Protein AF-A0A7C1AXF8-F1 (afdb_monomer)

Secondary structure (DSSP, 8-state):
-EEEEEEETTEEEEEEEEP-SSTTEEEEEETTS-EEEEESTT-EEEEEEE-----------------TTSEEEEEEEEESTTSEEEETTTTEEEE--SHHHHHHH-THHHHHEEEEEEEEEEE-GGG--HHHHHHHHHHHHHHHTTT-EEEEE--TTTHHHHHHHHHHHS-S-SS-EEEE--SS-TTSTT-SHHHHHHHHHHHHTSS--SB-

pLDDT: mean 88.6, std 12.68, range [42.91, 98.56]

Solvent-accessible surface area (backbone atoms only — not comparable to full-atom values): 11787 Å² total; per-residue (Å²): 85,47,24,33,34,39,37,47,85,97,43,78,47,56,28,37,56,44,93,54,96,48,86,63,37,45,27,35,34,32,87,90,69,51,77,48,78,40,60,56,75,84,47,50,81,42,82,77,47,77,39,80,76,84,72,71,78,74,80,69,82,68,80,81,79,77,52,91,92,41,48,42,31,34,38,35,30,48,23,32,45,38,39,32,43,63,42,81,88,79,67,46,78,41,81,34,66,50,67,54,45,40,42,74,70,41,50,70,45,67,77,66,26,33,79,44,59,43,79,79,47,81,42,60,33,86,75,64,49,70,71,55,50,51,51,49,51,52,50,51,51,56,42,41,76,71,66,21,10,28,30,36,37,27,19,66,87,38,40,67,58,51,49,51,52,44,51,74,68,59,70,87,51,86,43,12,34,29,64,42,39,26,94,36,54,35,66,42,95,85,30,46,11,56,62,40,52,43,53,38,54,59,54,22,66,45,88,59,43,45,68,82

Radius of gyration: 21.71 Å; Cα contacts (8 Å, |Δi|>4): 417; chains: 1; bounding box: 51×36×58 Å

Foldseek 3Di:
DFWKWKDAPPDIFTADFADDPDPQWTWGQGPVRDIDIDGPPRMDMGGPGDDDQPPPPPPDPDPLDADPPAAAAEEEEPAALLAWAAPSRRRDIGGQFDPRSCCVLAVVLSVHHRYHYDYQDHDALVPDDPVVLVSVLVVCVVVVVVVHQYEYEHHDPCQVVSLVSSQVVVPPFQFEHEYFHWPDRSHDPPICSNVRVNVRSNRRRDRPRGRD

Nearest PDB structures (foldseek):
  2d6f-assembly1_A  TM=9.201E-01  e=1.122E-23  Methanothermobacter thermautotrophicus
  2d6f-assembly1_B  TM=9.218E-01  e=4.906E-22  Methanothermobacter thermautotrophicus
  5b74-assembly1_A  TM=8.818E-01  e=2.716E-09  Pyrococcus furiosus DSM 3638
  4ra6-assembly2_P  TM=8.801E-01  e=6.159E-09  Pyrococcus furiosus DSM 3638
  5ot0-assembly2_D  TM=8.681E-01  e=2.461E-08  Thermococcus kodakarensis KOD1

Mean predicted aligned error: 7.21 Å

Structure (mmCIF, N/CA/C/O backbone):
data_AF-A0A7C1AXF8-F1
#
_entry.id   AF-A0A7C1AXF8-F1
#
loop_
_atom_site.group_PDB
_atom_site.id
_atom_site.type_symbol
_atom_site.label_atom_id
_atom_site.label_alt_id
_atom_site.label_comp_id
_atom_site.label_asym_id
_atom_site.label_entity_id
_atom_site.label_seq_id
_atom_site.pdbx_PDB_ins_code
_atom_site.Cartn_x
_atom_site.Cartn_y
_atom_site.Cartn_z
_atom_site.occupancy
_atom_site.B_iso_or_equiv
_atom_site.auth_seq_id
_atom_site.auth_comp_id
_atom_site.auth_asym_id
_atom_site.auth_atom_id
_atom_site.pdbx_PDB_model_num
ATOM 1 N N . MET A 1 1 ? -8.944 -8.649 23.133 1.00 78.62 1 MET A N 1
ATOM 2 C CA . MET A 1 1 ? -9.667 -7.408 23.519 1.00 78.62 1 MET A CA 1
ATOM 3 C C . MET A 1 1 ? -10.565 -7.725 24.700 1.00 78.62 1 MET A C 1
ATOM 5 O O . MET A 1 1 ? -10.881 -8.892 24.882 1.00 78.62 1 MET A O 1
ATOM 9 N N . LYS A 1 2 ? -10.960 -6.747 25.520 1.00 89.81 2 LYS A N 1
ATOM 10 C CA . LYS A 1 2 ? -11.865 -7.012 26.648 1.00 89.81 2 LYS A CA 1
ATOM 11 C C . LYS A 1 2 ? -13.311 -6.939 26.185 1.00 89.81 2 LYS A C 1
ATOM 13 O O . LYS A 1 2 ? -13.675 -6.031 25.439 1.00 89.81 2 LYS A O 1
ATOM 18 N N . ARG A 1 3 ? -14.129 -7.886 26.636 1.00 93.31 3 ARG A N 1
ATOM 19 C CA . ARG A 1 3 ? -15.581 -7.767 26.556 1.00 93.31 3 ARG A CA 1
ATOM 20 C C . ARG A 1 3 ? -16.053 -7.121 27.850 1.00 93.31 3 ARG A C 1
ATOM 22 O O . ARG A 1 3 ? -15.733 -7.603 28.938 1.00 93.31 3 ARG A O 1
ATOM 29 N N . ILE A 1 4 ? -16.767 -6.012 27.733 1.00 95.31 4 ILE A N 1
ATOM 30 C CA . ILE A 1 4 ? -17.173 -5.192 28.872 1.00 95.31 4 ILE A CA 1
ATOM 31 C C . ILE A 1 4 ? -18.680 -4.953 28.854 1.00 95.31 4 ILE A C 1
ATOM 33 O O . ILE A 1 4 ? -19.325 -4.972 27.802 1.00 95.31 4 ILE A O 1
ATOM 37 N N . ARG A 1 5 ? -19.224 -4.712 30.042 1.00 96.62 5 ARG A N 1
ATOM 38 C CA . ARG A 1 5 ? -20.574 -4.224 30.281 1.00 96.62 5 ARG A CA 1
ATOM 39 C C . ARG A 1 5 ? -20.486 -2.801 30.819 1.00 96.62 5 ARG A C 1
ATOM 41 O O . ARG A 1 5 ? -19.754 -2.549 31.770 1.00 96.62 5 ARG A O 1
ATOM 48 N N . ILE A 1 6 ? -21.249 -1.892 30.226 1.00 96.75 6 ILE A N 1
ATOM 49 C CA . ILE A 1 6 ? -21.388 -0.503 30.660 1.00 96.75 6 ILE A CA 1
ATOM 50 C C . ILE A 1 6 ? -22.808 -0.294 31.183 1.00 96.75 6 ILE A C 1
ATOM 52 O O . ILE A 1 6 ? -23.773 -0.584 30.474 1.00 96.75 6 ILE A O 1
ATOM 56 N N . ARG A 1 7 ? -22.946 0.236 32.402 1.00 95.88 7 ARG A N 1
ATOM 57 C CA . ARG A 1 7 ? -24.229 0.711 32.942 1.00 95.88 7 ARG A CA 1
ATOM 58 C C . ARG A 1 7 ? -24.264 2.234 32.951 1.00 95.88 7 ARG A C 1
ATOM 60 O O . ARG A 1 7 ? -23.318 2.872 33.405 1.00 95.88 7 ARG A O 1
ATOM 67 N N . LYS A 1 8 ? -25.360 2.812 32.457 1.00 93.44 8 LYS A N 1
ATOM 68 C CA . LYS A 1 8 ? -25.615 4.259 32.468 1.00 93.44 8 LYS A CA 1
ATOM 69 C C . LYS A 1 8 ? -27.086 4.513 32.789 1.00 93.44 8 LYS A C 1
ATOM 71 O O . LYS A 1 8 ? -27.945 4.311 31.930 1.00 93.44 8 LYS A O 1
ATOM 76 N N . GLY A 1 9 ? -27.369 4.958 34.013 1.00 90.94 9 GLY A N 1
ATOM 77 C CA . GLY A 1 9 ? -28.742 4.998 34.528 1.00 90.94 9 GLY A CA 1
ATOM 78 C C . GLY A 1 9 ? -29.363 3.598 34.498 1.00 90.94 9 GLY A C 1
ATOM 79 O O . GLY A 1 9 ? -28.727 2.638 34.927 1.00 90.94 9 GLY A O 1
ATOM 80 N N . ASP A 1 10 ? -30.553 3.471 33.910 1.00 92.25 10 ASP A N 1
ATOM 81 C CA . ASP A 1 10 ? -31.272 2.191 33.789 1.00 92.25 10 ASP A CA 1
ATOM 82 C C . ASP A 1 10 ? -30.866 1.362 32.557 1.00 92.25 10 ASP A C 1
ATOM 84 O O . ASP A 1 10 ? -31.414 0.287 32.305 1.00 92.25 10 ASP A O 1
ATOM 88 N N . HIS A 1 11 ? -29.908 1.847 31.763 1.00 94.44 11 HIS A N 1
ATOM 89 C CA . HIS A 1 11 ? -29.476 1.177 30.542 1.00 94.44 11 HIS A CA 1
ATOM 90 C C . HIS A 1 11 ? -28.203 0.361 30.756 1.00 94.44 11 HIS A C 1
ATOM 92 O O . HIS A 1 11 ? -27.248 0.816 31.390 1.00 94.44 11 HIS A O 1
ATOM 98 N N . ILE A 1 12 ? -28.181 -0.829 30.155 1.00 95.44 12 ILE A N 1
ATOM 99 C CA . ILE A 1 12 ? -27.036 -1.739 30.139 1.00 95.44 12 ILE A CA 1
ATOM 100 C C . ILE A 1 12 ? -26.618 -1.959 28.688 1.00 95.44 12 ILE A C 1
ATOM 102 O O . ILE A 1 12 ? -27.451 -2.271 27.838 1.00 95.44 12 ILE A O 1
ATOM 106 N N . TYR A 1 13 ? -25.324 -1.820 28.427 1.00 96.44 13 TYR A N 1
ATOM 107 C CA . TYR A 1 13 ? -24.710 -2.044 27.126 1.00 96.44 13 TYR A CA 1
ATOM 108 C C . TYR A 1 13 ? -23.598 -3.071 27.272 1.00 96.44 13 TYR A C 1
ATOM 110 O O . TYR A 1 13 ? -22.798 -2.986 28.198 1.00 96.44 13 TYR A O 1
ATOM 118 N N . GLU A 1 14 ? -23.527 -4.028 26.357 1.00 95.81 14 GLU A N 1
ATOM 119 C CA . GLU A 1 14 ? -22.479 -5.046 26.338 1.00 95.81 14 GLU A CA 1
ATOM 120 C C . GLU A 1 14 ? -21.806 -5.065 24.976 1.00 95.81 14 GLU A C 1
ATOM 122 O O . GLU A 1 14 ? -22.446 -4.858 23.942 1.00 95.81 14 GLU A O 1
ATOM 127 N N . GLY A 1 15 ? -20.499 -5.294 24.978 1.00 93.75 15 GLY A N 1
ATOM 128 C CA . GLY A 1 15 ? -19.734 -5.294 23.747 1.00 93.75 15 GLY A CA 1
ATOM 129 C C . GLY A 1 15 ? -18.240 -5.410 23.972 1.00 93.75 15 GLY A C 1
ATOM 130 O O . GLY A 1 15 ? -17.763 -5.699 25.071 1.00 93.75 15 GLY A O 1
ATOM 131 N N . ILE A 1 16 ? -17.495 -5.193 22.899 1.00 93.19 16 ILE A N 1
ATOM 132 C CA . ILE A 1 16 ? -16.036 -5.222 22.900 1.00 93.19 16 ILE A CA 1
ATOM 133 C C . ILE A 1 16 ? -15.534 -3.801 23.146 1.00 93.19 16 ILE A C 1
ATOM 135 O O . ILE A 1 16 ? -15.961 -2.866 22.466 1.00 93.19 16 ILE A O 1
ATOM 139 N N . GLU A 1 17 ? -14.640 -3.635 24.119 1.00 92.31 17 GLU A N 1
ATOM 140 C CA . GLU A 1 17 ? -13.947 -2.366 24.336 1.00 92.31 17 GLU A CA 1
ATOM 141 C C . GLU A 1 17 ? -13.048 -2.070 23.132 1.00 92.31 17 GLU A C 1
ATOM 143 O O . GLU A 1 17 ? -12.156 -2.855 22.792 1.00 92.31 17 GLU A O 1
ATOM 148 N N . MET A 1 18 ? -13.303 -0.935 22.488 1.00 90.50 18 MET A N 1
ATOM 149 C CA . MET A 1 18 ? -12.572 -0.461 21.322 1.00 90.50 18 MET A CA 1
ATOM 150 C C . MET A 1 18 ? -11.565 0.621 21.724 1.00 90.50 18 MET A C 1
ATOM 152 O O . MET A 1 18 ? -11.808 1.353 22.688 1.00 90.50 18 MET A O 1
ATOM 156 N N . PRO A 1 19 ? -10.458 0.785 20.975 1.00 86.56 19 PRO A N 1
ATOM 157 C CA . PRO A 1 19 ? -9.563 1.920 21.159 1.00 86.56 19 PRO A CA 1
ATOM 158 C C . PRO A 1 19 ? -10.327 3.248 21.064 1.00 86.56 19 PRO A C 1
ATOM 160 O O . PRO A 1 19 ? -11.089 3.462 20.121 1.00 86.56 19 PRO A O 1
ATOM 163 N N . SER A 1 20 ? -10.109 4.135 22.035 1.00 85.69 20 SER A N 1
ATOM 164 C CA . SER A 1 20 ? -10.637 5.502 22.035 1.00 85.69 20 SER A CA 1
ATOM 165 C C . SER A 1 20 ? -9.505 6.483 21.752 1.00 85.69 20 SER A C 1
ATOM 167 O O . SER A 1 20 ? -8.395 6.304 22.250 1.00 85.69 20 SER A O 1
ATOM 169 N N . VAL A 1 21 ? -9.788 7.515 20.958 1.00 82.12 21 VAL A N 1
ATOM 170 C CA . VAL A 1 21 ? -8.847 8.619 20.695 1.00 82.12 21 VAL A CA 1
ATOM 171 C C . VAL A 1 21 ? -8.864 9.635 21.846 1.00 82.12 21 VAL A C 1
ATOM 173 O O . VAL A 1 21 ? -7.867 10.304 22.092 1.00 82.12 21 VAL A O 1
ATOM 176 N N . GLU A 1 22 ? -9.981 9.722 22.573 1.00 87.31 22 GLU A N 1
ATOM 177 C CA . GLU A 1 22 ? -10.168 10.616 23.718 1.00 87.31 22 GLU A CA 1
ATOM 178 C C . GLU A 1 22 ? -10.195 9.802 25.018 1.00 87.31 22 GLU A C 1
ATOM 180 O O . GLU A 1 22 ? -11.001 8.876 25.152 1.00 87.31 22 GLU A O 1
ATOM 185 N N . GLU A 1 23 ? -9.334 10.145 25.982 1.00 87.19 23 GLU A N 1
ATOM 186 C CA . GLU A 1 23 ? -9.200 9.411 27.253 1.00 87.19 23 GLU A CA 1
ATOM 187 C C . GLU A 1 23 ? -10.479 9.453 28.101 1.00 87.19 23 GLU A C 1
ATOM 189 O O . GLU A 1 23 ? -10.845 8.451 28.722 1.00 87.19 23 GLU A O 1
ATOM 194 N N . ASP A 1 24 ? -11.201 10.577 28.054 1.00 93.38 24 ASP A N 1
ATOM 195 C CA . ASP A 1 24 ? -12.464 10.794 28.770 1.00 93.38 24 ASP A CA 1
ATOM 196 C C . ASP A 1 24 ? -13.611 9.929 28.245 1.00 93.38 24 ASP A C 1
ATOM 198 O O . ASP A 1 24 ? -14.671 9.851 28.873 1.00 93.38 24 ASP A O 1
ATOM 202 N N . TYR A 1 25 ? -13.416 9.271 27.102 1.00 94.06 25 TYR A N 1
ATOM 203 C CA . TYR A 1 25 ? -14.412 8.421 26.481 1.00 94.06 25 TYR A CA 1
ATOM 204 C C . TYR A 1 25 ? -13.968 6.964 26.445 1.00 94.06 25 TYR A C 1
ATOM 206 O O . TYR A 1 25 ? -12.792 6.611 26.349 1.00 94.06 25 TYR A O 1
ATOM 214 N N . ILE A 1 26 ? -14.966 6.095 26.500 1.00 93.88 26 ILE A N 1
ATOM 215 C CA . ILE A 1 26 ? -14.840 4.683 26.185 1.00 93.88 26 ILE A CA 1
ATOM 216 C C . ILE A 1 26 ? -15.720 4.379 24.978 1.00 93.88 26 ILE A C 1
ATOM 218 O O . ILE A 1 26 ? -16.871 4.817 24.905 1.00 93.88 26 ILE A O 1
ATOM 222 N N . VAL A 1 27 ? -15.166 3.646 24.016 1.00 94.56 27 VAL A N 1
ATOM 223 C CA . VAL A 1 27 ? -15.887 3.216 22.819 1.00 94.56 27 VAL A CA 1
ATOM 224 C C . VAL A 1 27 ? -16.210 1.736 22.965 1.00 94.56 27 VAL A C 1
ATOM 226 O O . VAL A 1 27 ? -15.335 0.921 23.247 1.00 94.56 27 VAL A O 1
ATOM 229 N N . LEU A 1 28 ? -17.478 1.392 22.779 1.00 94.25 28 LEU A N 1
ATOM 230 C CA . LEU A 1 28 ? -17.987 0.032 22.859 1.00 94.25 28 LEU A CA 1
ATOM 231 C C . LEU A 1 28 ? -18.501 -0.394 21.486 1.00 94.25 28 LEU A C 1
ATOM 233 O O . LEU A 1 28 ? -19.348 0.289 20.907 1.00 94.25 28 LEU A O 1
ATOM 237 N N . LYS A 1 29 ? -18.028 -1.532 20.979 1.00 92.69 29 LYS A N 1
ATOM 238 C CA . LYS A 1 29 ? -18.616 -2.189 19.810 1.00 92.69 29 LYS A CA 1
ATOM 239 C C . LYS A 1 29 ? -19.647 -3.208 20.263 1.00 92.69 29 LYS A C 1
ATOM 241 O O . LYS A 1 29 ? -19.295 -4.221 20.865 1.00 92.69 29 LYS A O 1
ATOM 246 N N . LEU A 1 30 ? -20.911 -2.913 19.991 1.00 93.12 30 LEU A N 1
ATOM 247 C CA . LEU A 1 30 ? -22.051 -3.757 20.330 1.00 93.12 30 LEU A CA 1
ATOM 248 C C . LEU A 1 30 ? -22.073 -5.018 19.452 1.00 93.12 30 LEU A C 1
ATOM 250 O O . LEU A 1 30 ? -21.520 -5.035 18.351 1.00 93.12 30 LEU A O 1
ATOM 254 N N . ASP A 1 31 ? -22.787 -6.056 19.890 1.00 89.31 31 ASP A N 1
ATOM 255 C CA . ASP A 1 31 ? -22.904 -7.319 19.137 1.00 89.31 31 ASP A CA 1
ATOM 256 C C . ASP A 1 31 ? -23.600 -7.164 17.775 1.00 89.31 31 ASP A C 1
ATOM 258 O O . ASP A 1 31 ? -23.396 -7.970 16.871 1.00 89.31 31 ASP A O 1
ATOM 262 N N . ASN A 1 32 ? -24.391 -6.102 17.599 1.00 89.50 32 ASN A N 1
ATOM 263 C CA . ASN A 1 32 ? -24.990 -5.747 16.311 1.00 89.50 32 ASN A CA 1
ATOM 264 C C . ASN A 1 32 ? -24.001 -5.056 15.344 1.00 89.50 32 ASN A C 1
ATOM 266 O O . ASN A 1 32 ? -24.393 -4.669 14.246 1.00 89.50 32 ASN A O 1
ATOM 270 N N . GLY A 1 33 ? -22.741 -4.874 15.751 1.00 86.50 33 GLY A N 1
ATOM 271 C CA . GLY A 1 33 ? -21.662 -4.297 14.951 1.00 86.50 33 GLY A CA 1
ATOM 272 C C . GLY A 1 33 ? -21.516 -2.775 15.039 1.00 86.50 33 GLY A C 1
ATOM 273 O O . GLY A 1 33 ? -20.522 -2.253 14.532 1.00 86.50 33 GLY A O 1
ATOM 274 N N . TYR A 1 34 ? -22.447 -2.062 15.683 1.00 90.88 34 TYR A N 1
ATOM 275 C CA . TYR A 1 34 ? -22.367 -0.608 15.847 1.00 90.88 34 TYR A CA 1
ATOM 276 C C . TYR A 1 34 ? -21.404 -0.211 16.969 1.00 90.88 34 TYR A C 1
ATOM 278 O O . TYR A 1 34 ? -21.351 -0.848 18.022 1.00 90.88 34 TYR A O 1
ATOM 286 N N . ASN A 1 35 ? -20.690 0.896 16.760 1.00 92.81 35 ASN A N 1
ATOM 287 C CA . ASN A 1 35 ? -19.869 1.530 17.787 1.00 92.81 35 ASN A CA 1
ATOM 288 C C . ASN A 1 35 ? -20.681 2.610 18.514 1.00 92.81 35 ASN A C 1
ATOM 290 O O . ASN A 1 35 ? -21.351 3.419 17.871 1.00 92.81 35 ASN A O 1
ATOM 294 N N . ILE A 1 36 ? -20.580 2.656 19.841 1.00 94.62 36 ILE A N 1
ATOM 295 C CA . ILE A 1 36 ? -21.156 3.704 20.689 1.00 94.62 36 ILE A CA 1
ATOM 296 C C . ILE A 1 36 ? -20.077 4.262 21.623 1.00 94.62 36 ILE A C 1
ATOM 298 O O . ILE A 1 36 ? -19.255 3.515 22.149 1.00 94.62 36 ILE A O 1
ATOM 302 N N . GLY A 1 37 ? -20.061 5.581 21.806 1.00 94.62 37 GLY A N 1
ATOM 303 C CA . GLY A 1 37 ? -19.145 6.265 22.718 1.00 94.62 37 GLY A CA 1
ATOM 304 C C . GLY A 1 37 ? -19.850 6.690 24.001 1.00 94.62 37 GLY A C 1
ATOM 305 O O . GLY A 1 37 ? -20.950 7.244 23.956 1.00 94.62 37 GLY A O 1
ATOM 306 N N . PHE A 1 38 ? -19.202 6.484 25.143 1.00 94.31 38 PHE A N 1
ATOM 307 C CA . PHE A 1 38 ? -19.656 6.979 26.439 1.00 94.31 38 PHE A CA 1
ATOM 308 C C . PHE A 1 38 ? -18.565 7.826 27.079 1.00 94.31 38 PHE A C 1
ATOM 310 O O . PHE A 1 38 ? -17.403 7.433 27.051 1.00 94.31 38 PHE A O 1
ATOM 317 N N . ARG A 1 39 ? -18.932 8.946 27.711 1.00 94.00 39 ARG A N 1
ATOM 318 C CA . ARG A 1 39 ? -18.038 9.570 28.696 1.00 94.00 39 ARG A CA 1
ATOM 319 C C . ARG A 1 39 ? -17.838 8.598 29.853 1.00 94.00 39 ARG A C 1
ATOM 321 O O . ARG A 1 39 ? -18.810 7.990 30.294 1.00 94.00 39 ARG A O 1
ATOM 328 N N . ARG A 1 40 ? -16.601 8.470 30.330 1.00 92.44 40 ARG A N 1
ATOM 329 C CA . ARG A 1 40 ? -16.237 7.646 31.492 1.00 92.44 40 ARG A CA 1
ATOM 330 C C . ARG A 1 40 ? -16.875 8.155 32.780 1.00 92.44 40 ARG A C 1
ATOM 332 O O . ARG A 1 40 ? -17.150 7.371 33.680 1.00 92.44 40 ARG A O 1
ATOM 339 N N . GLU A 1 41 ? -17.125 9.457 32.864 1.00 93.44 41 GLU A N 1
ATOM 340 C CA . GLU A 1 41 ? -17.848 10.047 33.983 1.00 93.44 41 GLU A CA 1
ATOM 341 C C . GLU A 1 41 ? -19.325 9.615 33.974 1.00 93.44 41 GLU A C 1
ATOM 343 O O . GLU A 1 41 ? -20.029 9.759 32.971 1.00 93.44 41 GLU A O 1
ATOM 348 N N . GLY A 1 42 ? -19.803 9.108 35.114 1.00 91.06 42 GLY A N 1
ATOM 349 C CA . GLY A 1 42 ? -21.210 8.744 35.305 1.00 91.06 42 GLY A CA 1
ATOM 350 C C . GLY A 1 42 ? -21.630 7.417 34.666 1.00 91.06 42 GLY A C 1
ATOM 351 O O . GLY A 1 42 ? -22.822 7.224 34.413 1.00 91.06 42 GLY A O 1
ATOM 352 N N . ILE A 1 43 ? -20.677 6.520 34.392 1.00 95.25 43 ILE A N 1
ATOM 353 C CA . ILE A 1 43 ? -20.944 5.143 33.959 1.00 95.25 43 ILE A CA 1
ATOM 354 C C . ILE A 1 43 ? -20.204 4.135 34.841 1.00 95.25 43 ILE A C 1
ATOM 356 O O . ILE A 1 43 ? -19.092 4.401 35.292 1.00 95.25 43 ILE A O 1
ATOM 360 N N . ASP A 1 44 ? -20.792 2.953 35.013 1.00 94.50 44 ASP A N 1
ATOM 361 C CA . ASP A 1 44 ? -20.114 1.812 35.633 1.00 94.50 44 ASP A CA 1
ATOM 362 C C . ASP A 1 44 ? -19.614 0.863 34.546 1.00 94.50 44 ASP A C 1
ATOM 364 O O . ASP A 1 44 ? -20.363 0.516 33.629 1.00 94.50 44 ASP A O 1
ATOM 368 N N . ILE A 1 45 ? -18.357 0.429 34.653 1.00 94.81 45 ILE A N 1
ATOM 369 C CA . ILE A 1 45 ? -17.710 -0.461 33.683 1.00 94.81 45 ILE A CA 1
ATOM 370 C C . ILE A 1 45 ? -17.331 -1.765 34.385 1.00 94.81 45 ILE A C 1
ATOM 372 O O . ILE A 1 45 ? -16.572 -1.767 35.352 1.00 94.81 45 ILE A O 1
ATOM 376 N N . GLU A 1 46 ? -17.823 -2.883 33.864 1.00 95.31 46 GLU A N 1
ATOM 377 C CA . GLU A 1 46 ? -17.548 -4.232 34.358 1.00 95.31 46 GLU A CA 1
ATOM 378 C C . GLU A 1 46 ? -16.901 -5.061 33.240 1.00 95.31 46 GLU A C 1
ATOM 380 O O . GLU A 1 46 ? -17.428 -5.140 32.130 1.00 95.31 46 GLU A O 1
ATOM 385 N N . ALA A 1 47 ? -15.761 -5.699 33.511 1.00 93.44 47 ALA A N 1
ATOM 386 C CA . ALA A 1 47 ? -15.192 -6.678 32.587 1.00 93.44 47 ALA A CA 1
ATOM 387 C C . ALA A 1 47 ? -15.971 -7.995 32.703 1.00 93.44 47 ALA A C 1
ATOM 389 O O . ALA A 1 47 ? -16.019 -8.589 33.776 1.00 93.44 47 ALA A O 1
ATOM 390 N N . ILE A 1 48 ? -16.564 -8.452 31.599 1.00 94.50 48 ILE A N 1
ATOM 391 C CA . ILE A 1 48 ? -17.411 -9.658 31.562 1.00 94.50 48 ILE A CA 1
ATOM 392 C C . ILE A 1 48 ? -16.767 -10.817 30.793 1.00 94.50 48 ILE A C 1
ATOM 394 O O . ILE A 1 48 ? -17.337 -11.902 30.716 1.00 94.50 48 ILE A O 1
ATOM 398 N N . GLY A 1 49 ? -15.579 -10.604 30.224 1.00 91.06 49 GLY A N 1
ATOM 399 C CA . GLY A 1 49 ? -14.786 -11.657 29.606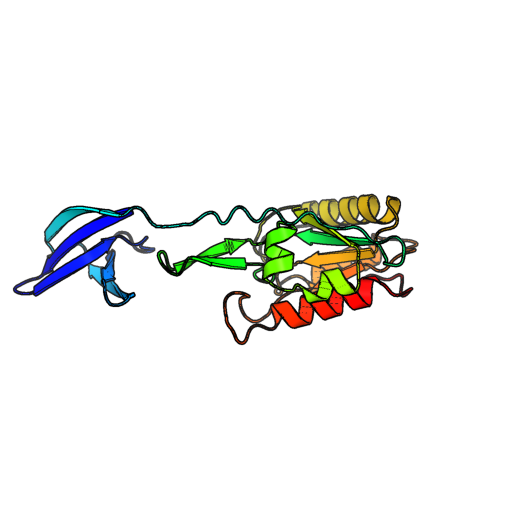 1.00 91.06 49 GLY A CA 1
ATOM 400 C C . GLY A 1 49 ? -13.675 -11.128 28.711 1.00 91.06 49 GLY A C 1
ATOM 401 O O . GLY A 1 49 ? -13.470 -9.919 28.559 1.00 91.06 49 GLY A O 1
ATOM 402 N N . GLU A 1 50 ? -12.977 -12.058 28.074 1.00 86.06 50 GLU A N 1
ATOM 403 C CA . GLU A 1 50 ? -12.024 -11.760 27.015 1.00 86.06 50 GLU A CA 1
ATOM 404 C C . GLU A 1 50 ? -12.642 -12.081 25.658 1.00 86.06 50 GLU A C 1
ATOM 406 O O . GLU A 1 50 ? -13.345 -13.072 25.475 1.00 86.06 50 GLU A O 1
ATOM 411 N N . PHE A 1 51 ? -12.394 -11.199 24.701 1.00 77.12 51 PHE A N 1
ATOM 412 C CA . PHE A 1 51 ? -12.716 -11.405 23.307 1.00 77.12 51 PHE A CA 1
ATOM 413 C C . PHE A 1 51 ? -11.428 -11.725 22.550 1.00 77.12 51 PHE A C 1
ATOM 415 O O . PHE A 1 51 ? -10.577 -10.847 22.327 1.00 77.12 51 PHE A O 1
ATOM 422 N N . GLU A 1 52 ? -11.302 -12.983 22.143 1.00 66.94 52 GLU A N 1
ATOM 423 C CA . GLU A 1 52 ? -10.337 -13.406 21.140 1.00 66.94 52 GLU A CA 1
ATOM 424 C C . GLU A 1 52 ? -10.930 -13.121 19.762 1.00 66.94 52 GLU A C 1
ATOM 426 O O . GLU A 1 52 ? -11.838 -13.805 19.292 1.00 66.94 52 GLU A O 1
ATOM 431 N N . GLY A 1 53 ? -10.430 -12.073 19.106 1.00 60.00 53 GLY A N 1
ATOM 432 C CA . GLY A 1 53 ? -10.765 -11.842 17.710 1.00 60.00 53 GLY A CA 1
ATOM 433 C C . GLY A 1 53 ? -10.310 -13.045 16.898 1.00 60.00 53 GLY A C 1
ATOM 434 O O . GLY A 1 53 ? -9.128 -13.390 16.911 1.00 60.00 53 GLY A O 1
ATOM 435 N N . HIS A 1 54 ? -11.232 -13.672 16.169 1.00 52.12 54 HIS A N 1
ATOM 436 C CA . HIS A 1 54 ? -10.886 -14.639 15.137 1.00 52.12 54 HIS A CA 1
ATOM 437 C C . HIS A 1 54 ? -10.231 -13.910 13.960 1.00 52.12 54 HIS A C 1
ATOM 439 O O . HIS A 1 54 ? -10.767 -13.862 12.856 1.00 52.12 54 HIS A O 1
ATOM 445 N N . SER A 1 55 ? -9.029 -13.370 14.168 1.00 50.56 55 SER A N 1
ATOM 446 C CA . SER A 1 55 ? -8.110 -13.188 13.058 1.00 50.56 55 SER A CA 1
ATOM 447 C C . SER A 1 55 ? -7.677 -14.597 12.669 1.00 50.56 55 SER A C 1
ATOM 449 O O . SER A 1 55 ? -6.701 -15.151 13.171 1.00 50.56 55 SER A O 1
ATOM 451 N N . LYS A 1 56 ? -8.458 -15.257 11.806 1.00 42.91 56 LYS A N 1
ATOM 452 C CA . LYS A 1 56 ? -7.876 -16.342 11.027 1.00 42.91 56 LYS A CA 1
ATOM 453 C C . LYS A 1 56 ? -6.758 -15.671 10.244 1.00 42.91 56 LYS A C 1
ATOM 455 O O . LYS A 1 56 ? -7.019 -15.008 9.245 1.00 42.91 56 LYS A O 1
ATOM 460 N N . LYS A 1 57 ? -5.518 -15.803 10.720 1.00 43.97 57 LYS A N 1
ATOM 461 C CA . LYS A 1 57 ? -4.358 -15.734 9.841 1.00 43.97 57 LYS A CA 1
ATOM 462 C C . LYS A 1 57 ? -4.611 -16.827 8.821 1.00 43.97 57 LYS A C 1
ATOM 464 O O . LYS A 1 57 ? -4.406 -18.003 9.103 1.00 43.97 57 LYS A O 1
ATOM 469 N N . ILE A 1 58 ? -5.201 -16.451 7.694 1.00 48.75 58 ILE A N 1
ATOM 470 C CA . ILE A 1 58 ? -5.278 -17.356 6.569 1.00 48.75 58 ILE A CA 1
ATOM 471 C C . ILE A 1 58 ? -3.828 -17.465 6.117 1.00 48.75 58 ILE A C 1
ATOM 473 O O . ILE A 1 58 ? -3.290 -16.538 5.517 1.00 48.75 58 ILE A O 1
ATOM 477 N N . GLU A 1 59 ? -3.168 -18.549 6.515 1.00 43.19 59 GLU A N 1
ATOM 478 C CA . GLU A 1 59 ? -1.916 -18.962 5.901 1.00 43.19 59 GLU A CA 1
ATOM 479 C C . GLU A 1 59 ? -2.255 -19.386 4.478 1.00 43.19 59 GLU A C 1
ATOM 481 O O . GLU A 1 59 ? -2.589 -20.538 4.195 1.00 43.19 59 GLU A O 1
ATOM 486 N N . TRP A 1 60 ? -2.249 -18.413 3.578 1.00 50.72 60 TRP A N 1
ATOM 487 C CA . TRP A 1 60 ? -2.264 -18.690 2.160 1.00 50.72 60 TRP A CA 1
ATOM 488 C C . TRP A 1 60 ? -0.918 -19.330 1.820 1.00 50.72 60 TRP A C 1
ATOM 490 O O . TRP A 1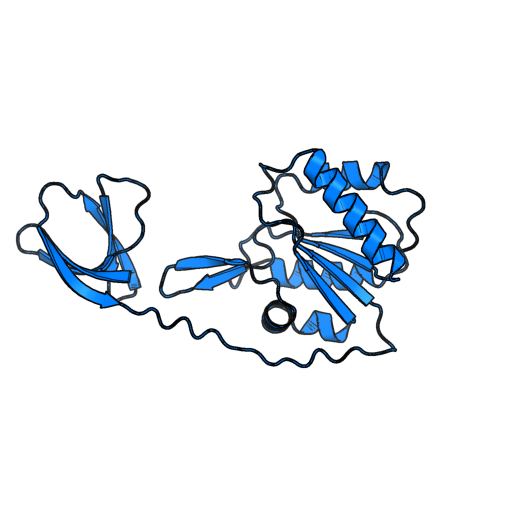 60 ? 0.133 -18.716 1.959 1.00 50.72 60 TRP A O 1
ATOM 500 N N . LYS A 1 61 ? -0.937 -20.602 1.424 1.00 44.53 61 LYS A N 1
ATOM 501 C CA . LYS A 1 61 ? 0.203 -21.252 0.771 1.00 44.53 61 LYS A CA 1
ATOM 502 C C . LYS A 1 61 ? 0.012 -21.113 -0.732 1.00 44.53 61 LYS A C 1
ATOM 504 O O . LYS A 1 61 ? -0.337 -22.086 -1.396 1.00 44.53 61 LYS A O 1
ATOM 509 N N . ALA A 1 62 ? 0.153 -19.901 -1.260 1.00 51.38 62 ALA A N 1
ATOM 510 C CA . ALA A 1 62 ? 0.258 -19.753 -2.702 1.00 51.38 62 ALA A CA 1
ATOM 511 C C . ALA A 1 62 ? 1.709 -20.050 -3.094 1.00 51.38 62 ALA A C 1
ATOM 513 O O . ALA A 1 62 ? 2.626 -19.301 -2.768 1.00 51.38 62 ALA A O 1
ATOM 514 N N . GLU A 1 63 ? 1.944 -21.177 -3.767 1.00 55.91 63 GLU A N 1
ATOM 515 C CA . GLU A 1 63 ? 3.194 -21.348 -4.504 1.00 55.91 63 GLU A CA 1
ATOM 516 C C . GLU A 1 63 ? 3.153 -20.382 -5.688 1.00 55.91 63 GLU A C 1
ATOM 518 O O . GLU A 1 63 ? 2.499 -20.648 -6.698 1.00 55.91 63 GLU A O 1
ATOM 523 N N . THR A 1 64 ? 3.826 -19.240 -5.560 1.00 62.88 64 THR A N 1
ATOM 524 C CA . THR A 1 64 ? 3.942 -18.257 -6.637 1.00 62.88 64 THR A CA 1
ATOM 525 C C . THR A 1 64 ? 4.689 -18.905 -7.806 1.00 62.88 64 THR A C 1
ATOM 527 O O . THR A 1 64 ? 5.903 -19.114 -7.766 1.00 62.88 64 THR A O 1
ATOM 530 N N . LYS A 1 65 ? 3.956 -19.291 -8.856 1.00 74.25 65 LYS A N 1
ATOM 531 C CA . LYS A 1 65 ? 4.536 -19.931 -10.042 1.00 74.25 65 LYS A CA 1
ATOM 532 C C . LYS A 1 65 ? 5.077 -18.874 -10.992 1.00 74.25 65 LYS A C 1
ATOM 534 O O . LYS A 1 65 ? 4.330 -18.291 -11.774 1.00 74.25 65 LYS A O 1
ATOM 539 N N . TYR A 1 66 ? 6.388 -18.673 -10.955 1.00 88.69 66 TYR A N 1
ATOM 540 C CA . TYR A 1 66 ? 7.072 -17.808 -11.910 1.00 88.69 66 TYR A CA 1
ATOM 541 C C . TYR A 1 66 ? 7.097 -18.425 -13.312 1.00 88.69 66 TYR A C 1
ATOM 543 O O . TYR A 1 66 ? 7.466 -19.589 -13.501 1.00 88.69 66 TYR A O 1
ATOM 551 N N . ARG A 1 67 ? 6.705 -17.629 -14.306 1.00 92.31 67 ARG A N 1
ATOM 552 C CA . ARG A 1 67 ? 6.576 -18.016 -15.712 1.00 92.31 67 ARG A CA 1
ATOM 553 C C . ARG A 1 67 ? 7.644 -17.328 -16.557 1.00 92.31 67 ARG A C 1
ATOM 555 O O . ARG A 1 67 ? 7.808 -16.116 -16.485 1.00 92.31 67 ARG A O 1
ATOM 562 N N . LYS A 1 68 ? 8.380 -18.096 -17.368 1.00 91.12 68 LYS A N 1
ATOM 563 C CA . LYS A 1 68 ? 9.505 -17.578 -18.178 1.00 91.12 68 LYS A CA 1
ATOM 564 C C . LYS A 1 68 ? 9.072 -16.642 -19.311 1.00 91.12 68 LYS A C 1
ATOM 566 O O . LYS A 1 68 ? 9.895 -15.888 -19.813 1.00 91.12 68 LYS A O 1
ATOM 571 N N . ASP A 1 69 ? 7.822 -16.742 -19.746 1.00 93.88 69 ASP A N 1
ATOM 572 C CA . ASP A 1 69 ? 7.209 -15.924 -20.795 1.00 93.88 69 ASP A CA 1
ATOM 573 C C . ASP A 1 69 ? 6.709 -14.561 -20.292 1.00 93.88 69 ASP A C 1
ATOM 575 O O . ASP A 1 69 ? 6.402 -13.690 -21.105 1.00 93.88 69 ASP A O 1
ATOM 579 N N . LEU A 1 70 ? 6.655 -14.354 -18.973 1.00 96.06 70 LEU A N 1
ATOM 580 C CA . LEU A 1 70 ? 6.258 -13.084 -18.372 1.00 96.06 70 LEU A CA 1
ATOM 581 C C . LEU A 1 70 ? 7.465 -12.223 -18.002 1.00 96.06 70 LEU A C 1
ATOM 583 O O . LEU A 1 70 ? 8.547 -12.730 -17.709 1.00 96.06 70 LEU A O 1
ATOM 587 N N . ARG A 1 71 ? 7.246 -10.905 -17.943 1.00 97.00 71 ARG A N 1
ATOM 588 C CA . ARG A 1 71 ? 8.220 -9.980 -17.354 1.00 97.00 71 ARG A CA 1
ATOM 589 C C . ARG A 1 71 ? 8.174 -10.025 -15.835 1.00 97.00 71 ARG A C 1
ATOM 591 O O . ARG A 1 71 ? 7.116 -10.224 -15.238 1.00 97.00 71 ARG A O 1
ATOM 598 N N . ASP A 1 72 ? 9.319 -9.747 -15.232 1.00 97.75 72 ASP A N 1
ATOM 599 C CA . ASP A 1 72 ? 9.446 -9.584 -13.793 1.00 97.75 72 ASP A CA 1
ATOM 600 C C . ASP A 1 72 ? 9.119 -8.143 -13.394 1.00 97.75 72 ASP A C 1
ATOM 602 O O . ASP A 1 72 ? 9.648 -7.186 -13.966 1.00 97.75 72 ASP A O 1
ATOM 606 N N . VAL A 1 73 ? 8.249 -7.986 -12.398 1.00 98.00 73 VAL A N 1
ATOM 607 C CA . VAL A 1 73 ? 7.841 -6.687 -11.860 1.00 98.00 73 VAL A CA 1
ATOM 608 C C . VAL A 1 73 ? 8.002 -6.691 -10.348 1.00 98.00 73 VAL A C 1
ATOM 610 O O . VAL A 1 73 ? 7.412 -7.508 -9.642 1.00 98.00 73 VAL A O 1
ATOM 613 N N . ALA A 1 74 ? 8.795 -5.755 -9.838 1.00 97.25 74 ALA A N 1
ATOM 614 C CA . ALA A 1 74 ? 8.892 -5.491 -8.414 1.00 97.25 74 ALA A CA 1
ATOM 615 C C . ALA A 1 74 ? 7.806 -4.502 -7.985 1.00 97.25 74 ALA A C 1
ATOM 617 O O . ALA A 1 74 ? 7.644 -3.456 -8.612 1.00 97.25 74 ALA A O 1
ATOM 618 N N . ILE A 1 75 ? 7.097 -4.804 -6.898 1.00 96.06 75 ILE A N 1
ATOM 619 C CA . ILE A 1 75 ? 6.146 -3.875 -6.280 1.00 96.06 75 ILE A CA 1
ATOM 620 C C . ILE A 1 75 ? 6.742 -3.422 -4.950 1.00 96.06 75 ILE A C 1
ATOM 622 O O . ILE A 1 75 ? 6.930 -4.218 -4.035 1.00 96.06 75 ILE A O 1
ATOM 626 N N . LEU A 1 76 ? 7.089 -2.143 -4.860 1.00 95.31 76 LEU A N 1
ATOM 627 C CA . LEU A 1 76 ? 7.786 -1.532 -3.739 1.00 95.31 76 LEU A CA 1
ATOM 628 C C . LEU A 1 76 ? 6.797 -0.811 -2.828 1.00 95.31 76 LEU A C 1
ATOM 630 O O . LEU A 1 76 ? 6.157 0.156 -3.239 1.00 95.31 76 LEU A O 1
ATOM 634 N N . GLY A 1 77 ? 6.685 -1.274 -1.589 1.00 93.00 77 GLY A N 1
ATOM 635 C CA . GLY A 1 77 ? 5.793 -0.711 -0.581 1.00 93.00 77 GLY A CA 1
ATOM 636 C C . GLY A 1 77 ? 6.466 0.438 0.147 1.00 93.00 77 GLY A C 1
ATOM 637 O O . GLY A 1 77 ? 7.488 0.238 0.804 1.00 93.00 77 GLY A O 1
ATOM 638 N N . THR A 1 78 ? 5.902 1.637 0.029 1.00 92.62 78 THR A N 1
ATOM 639 C CA . THR A 1 78 ? 6.366 2.834 0.755 1.00 92.62 78 THR A CA 1
ATOM 640 C C . THR A 1 78 ? 5.338 3.329 1.780 1.00 92.62 78 THR A C 1
ATOM 642 O O . THR A 1 78 ? 5.530 4.354 2.431 1.00 92.62 78 THR A O 1
ATOM 645 N N . GLY A 1 79 ? 4.245 2.579 1.943 1.00 82.62 79 GLY A N 1
ATOM 646 C CA . GLY A 1 79 ? 3.043 2.976 2.662 1.00 82.62 79 GLY A CA 1
ATOM 647 C C . GLY A 1 79 ? 1.907 3.325 1.702 1.00 82.62 79 GLY A C 1
ATOM 648 O O . GLY A 1 79 ? 1.860 2.849 0.567 1.00 82.62 79 GLY A O 1
ATOM 649 N N . GLY A 1 80 ? 0.982 4.159 2.172 1.00 71.19 80 GLY A N 1
ATOM 650 C CA . GLY A 1 80 ? -0.264 4.442 1.462 1.00 71.19 80 GLY A CA 1
ATOM 651 C C . GLY A 1 80 ? -1.289 3.306 1.565 1.00 71.19 80 GLY A C 1
ATOM 652 O O . GLY A 1 80 ? -0.976 2.153 1.850 1.00 71.19 80 GLY A O 1
ATOM 653 N N . THR A 1 81 ? -2.553 3.647 1.337 1.00 69.56 81 THR A N 1
ATOM 654 C CA . THR A 1 81 ? -3.698 2.738 1.505 1.00 69.56 81 THR A CA 1
ATOM 655 C C . THR A 1 81 ? -3.947 1.849 0.291 1.00 69.56 81 THR A C 1
ATOM 657 O O . THR A 1 81 ? -4.947 1.138 0.265 1.00 69.56 81 THR A O 1
ATOM 660 N N . ILE A 1 82 ? -3.084 1.875 -0.733 1.00 77.81 82 ILE A N 1
ATOM 661 C CA . ILE A 1 82 ? -3.306 1.129 -1.982 1.00 77.81 82 ILE A CA 1
ATOM 662 C C . ILE A 1 82 ? -3.291 -0.387 -1.763 1.00 77.81 82 ILE A C 1
ATOM 664 O O . ILE A 1 82 ? -3.888 -1.115 -2.540 1.00 77.81 82 ILE A O 1
ATOM 668 N N . ALA A 1 83 ? -2.675 -0.873 -0.693 1.00 69.44 83 ALA A N 1
ATOM 669 C CA . ALA A 1 83 ? -2.627 -2.292 -0.388 1.00 69.44 83 ALA A CA 1
ATOM 670 C C . ALA A 1 83 ? -2.863 -2.483 1.116 1.00 69.44 83 ALA A C 1
ATOM 672 O O . ALA A 1 83 ? -1.936 -2.482 1.928 1.00 69.44 83 ALA A O 1
ATOM 673 N N . SER A 1 84 ? -4.134 -2.518 1.514 1.00 72.12 84 SER A N 1
ATOM 674 C CA . SER A 1 84 ? -4.564 -2.651 2.905 1.00 72.12 84 SER A CA 1
ATOM 675 C C . SER A 1 84 ? -5.786 -3.565 3.029 1.00 72.12 84 SER A C 1
ATOM 677 O O . SER A 1 84 ? -6.591 -3.696 2.113 1.00 72.12 84 SER A O 1
ATOM 679 N N . LYS A 1 85 ? -5.924 -4.211 4.185 1.00 71.56 85 LYS A N 1
ATOM 680 C CA . LYS A 1 85 ? -7.037 -5.080 4.570 1.00 71.56 85 LYS A CA 1
ATOM 681 C C . LYS A 1 85 ? -7.723 -4.526 5.812 1.00 71.56 85 LYS A C 1
ATOM 683 O O . LYS A 1 85 ? -7.053 -4.032 6.717 1.00 71.56 85 LYS A O 1
ATOM 688 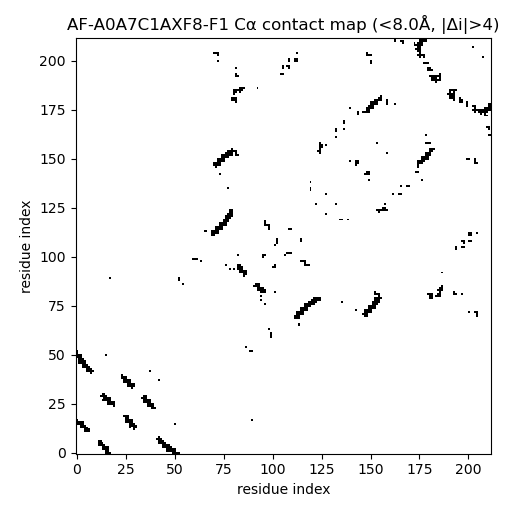N N . ILE A 1 86 ? -9.044 -4.659 5.880 1.00 67.19 86 ILE A N 1
ATOM 689 C CA . ILE A 1 86 ? -9.808 -4.391 7.101 1.00 67.19 86 ILE A CA 1
ATOM 690 C C . ILE A 1 86 ? -10.008 -5.683 7.883 1.00 67.19 86 ILE A C 1
ATOM 692 O O . ILE A 1 86 ? -10.474 -6.688 7.347 1.00 67.19 86 ILE A O 1
ATOM 696 N N . ASP A 1 87 ? -9.731 -5.628 9.179 1.00 71.44 87 ASP A N 1
ATOM 697 C CA . ASP A 1 87 ? -10.325 -6.548 10.139 1.00 71.44 87 ASP A CA 1
ATOM 698 C C . ASP A 1 87 ? -11.690 -5.998 10.552 1.00 71.44 87 ASP A C 1
ATOM 700 O O . ASP A 1 87 ? -11.790 -5.050 11.323 1.00 71.44 87 ASP A O 1
ATOM 704 N N . TYR A 1 88 ? -12.766 -6.598 10.049 1.00 66.44 88 TYR A N 1
ATOM 705 C CA . TYR A 1 88 ? -14.135 -6.157 10.338 1.00 66.44 88 TYR A CA 1
ATOM 706 C C . TYR A 1 88 ? -14.531 -6.319 11.812 1.00 66.44 88 TYR A C 1
ATOM 708 O O . TYR A 1 88 ? -15.481 -5.681 12.276 1.00 66.44 88 TYR A O 1
ATOM 716 N N . THR A 1 89 ? -13.793 -7.130 12.569 1.00 66.50 89 THR A N 1
ATOM 717 C CA . THR A 1 89 ? -14.000 -7.333 14.004 1.00 66.50 89 THR A CA 1
ATOM 718 C C . THR A 1 89 ? -13.551 -6.103 14.773 1.00 66.50 89 THR A C 1
ATOM 720 O O . THR A 1 89 ? -14.328 -5.527 15.534 1.00 66.50 89 THR A O 1
ATOM 723 N N . THR A 1 90 ? -12.333 -5.638 14.508 1.00 68.81 90 THR A N 1
ATOM 724 C CA . THR A 1 90 ? -11.738 -4.466 15.165 1.00 68.81 90 THR A CA 1
ATOM 725 C C . THR A 1 90 ? -12.031 -3.150 14.443 1.00 68.81 90 THR A C 1
ATOM 727 O O . THR A 1 90 ? -11.899 -2.081 15.026 1.00 68.81 90 THR A O 1
ATOM 730 N N . GLY A 1 91 ? -12.416 -3.201 13.171 1.00 67.56 91 GLY A N 1
ATOM 731 C CA . GLY A 1 91 ? -12.394 -2.050 12.267 1.00 67.56 91 GLY A CA 1
ATOM 732 C C . GLY A 1 91 ? -10.979 -1.574 11.912 1.00 67.56 91 GLY A C 1
ATOM 733 O O . GLY A 1 91 ? -10.846 -0.530 11.278 1.00 67.56 91 GLY A O 1
ATOM 734 N N . ALA A 1 92 ? -9.930 -2.293 12.328 1.00 65.69 92 ALA A N 1
ATOM 735 C CA . ALA A 1 92 ? -8.554 -1.894 12.075 1.00 65.69 92 ALA A CA 1
ATOM 736 C C . ALA A 1 92 ? -8.172 -2.137 10.613 1.00 65.69 92 ALA A C 1
ATOM 738 O O . ALA A 1 92 ? -8.561 -3.138 10.007 1.00 65.69 92 ALA A O 1
ATOM 739 N N . VAL A 1 93 ? -7.373 -1.222 10.068 1.00 65.38 93 VAL A N 1
ATOM 740 C CA . VAL A 1 93 ? -6.800 -1.324 8.727 1.00 65.38 93 VAL A CA 1
ATOM 741 C C . VAL A 1 93 ? -5.341 -1.748 8.866 1.00 65.38 93 VAL A C 1
ATOM 743 O O . VAL A 1 93 ? -4.562 -1.092 9.558 1.00 65.38 93 VAL A O 1
ATOM 746 N N . TYR A 1 94 ? -4.971 -2.836 8.204 1.00 67.25 94 TYR A N 1
ATOM 747 C CA . TYR A 1 94 ? -3.608 -3.357 8.160 1.00 67.25 94 TYR A CA 1
ATOM 748 C C . TYR A 1 94 ? -3.072 -3.291 6.733 1.00 67.25 94 TYR A C 1
ATOM 750 O O . TYR A 1 94 ? -3.853 -3.459 5.802 1.00 67.25 94 TYR A O 1
ATOM 758 N N . PRO A 1 95 ? -1.764 -3.116 6.516 1.00 64.62 95 PRO A N 1
ATOM 759 C CA . PRO A 1 95 ? -1.171 -3.320 5.200 1.00 64.62 95 PRO A CA 1
ATOM 760 C C . PRO A 1 95 ? -1.385 -4.749 4.703 1.00 64.62 95 PRO A C 1
ATOM 762 O O . PRO A 1 95 ? -1.486 -5.688 5.497 1.00 64.62 95 PRO A O 1
ATOM 765 N N . ALA A 1 96 ? -1.438 -4.888 3.385 1.00 69.06 96 ALA A N 1
ATOM 766 C CA . ALA A 1 96 ? -1.563 -6.152 2.681 1.00 69.06 96 ALA A CA 1
ATOM 767 C C . ALA A 1 96 ? -0.511 -6.173 1.559 1.00 69.06 96 ALA A C 1
ATOM 769 O O . ALA A 1 96 ? -0.770 -5.668 0.472 1.00 69.06 96 ALA A O 1
ATOM 770 N N . PHE A 1 97 ? 0.702 -6.653 1.839 1.00 75.19 97 PHE A N 1
ATOM 771 C CA . PHE A 1 97 ? 1.851 -6.510 0.929 1.00 75.19 97 PHE A CA 1
ATOM 772 C C . PHE A 1 97 ? 2.671 -7.789 0.722 1.00 75.19 97 PHE A C 1
ATOM 774 O O . PHE A 1 97 ? 3.694 -7.754 0.035 1.00 75.19 97 PHE A O 1
ATOM 781 N N . SER A 1 98 ? 2.243 -8.926 1.279 1.00 77.12 98 SER A N 1
ATOM 782 C CA . SER A 1 98 ? 2.810 -10.220 0.890 1.00 77.12 98 SER A CA 1
ATOM 783 C C . SER A 1 98 ? 2.352 -10.616 -0.529 1.00 77.12 98 SER A C 1
ATOM 785 O O . SER A 1 98 ? 1.321 -10.118 -0.996 1.00 77.12 98 SER A O 1
ATOM 787 N N . PRO A 1 99 ? 3.077 -11.502 -1.244 1.00 75.88 99 PRO A N 1
ATOM 788 C CA . PRO A 1 99 ? 2.625 -12.019 -2.538 1.00 75.88 99 PRO A CA 1
ATOM 789 C C . PRO A 1 99 ? 1.197 -12.568 -2.485 1.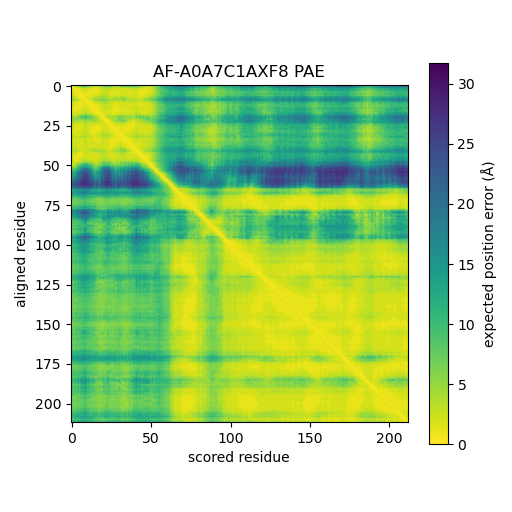00 75.88 99 PRO A C 1
ATOM 791 O O . PRO A 1 99 ? 0.388 -12.272 -3.354 1.00 75.88 99 PRO A O 1
ATOM 794 N N . GLU A 1 100 ? 0.875 -13.306 -1.428 1.00 78.88 100 GLU A N 1
ATOM 795 C CA . GLU A 1 100 ? -0.421 -13.951 -1.238 1.00 78.88 100 GLU A CA 1
ATOM 796 C C . GLU A 1 100 ? -1.535 -12.933 -0.991 1.00 78.88 100 GLU A C 1
ATOM 798 O O . GLU A 1 100 ? -2.657 -13.088 -1.467 1.00 78.88 100 GLU A O 1
ATOM 803 N N . GLU A 1 101 ? -1.231 -11.870 -0.249 1.00 81.00 101 GLU A N 1
ATOM 804 C CA . GLU A 1 101 ? -2.169 -10.779 -0.003 1.00 81.00 101 GLU A CA 1
ATOM 805 C C . GLU A 1 101 ? -2.451 -9.986 -1.283 1.00 81.00 101 GLU A C 1
ATOM 807 O O . GLU A 1 101 ? -3.604 -9.645 -1.557 1.00 81.00 101 GLU A O 1
ATOM 812 N N . LEU A 1 102 ? -1.421 -9.742 -2.097 1.00 83.94 102 LEU A N 1
ATOM 813 C CA . LEU A 1 102 ? -1.581 -9.119 -3.409 1.00 83.94 102 LEU A CA 1
ATOM 814 C C . LEU A 1 102 ? -2.351 -10.022 -4.376 1.00 83.94 102 LEU A C 1
ATOM 816 O O . LEU A 1 102 ? -3.180 -9.516 -5.126 1.00 83.94 102 LEU A O 1
ATOM 820 N N . GLU A 1 103 ? -2.124 -11.335 -4.345 1.00 84.25 103 GLU A N 1
ATOM 821 C CA . GLU A 1 103 ? -2.859 -12.308 -5.161 1.00 84.25 103 GLU A CA 1
ATOM 822 C C . GLU A 1 103 ? -4.332 -12.382 -4.757 1.00 84.25 103 GLU A C 1
ATOM 824 O O . GLU A 1 103 ? -5.209 -12.398 -5.616 1.00 84.25 103 GLU A O 1
ATOM 829 N N . ALA A 1 104 ? -4.630 -12.338 -3.457 1.00 83.31 104 ALA A N 1
ATOM 830 C CA . ALA A 1 104 ? -6.003 -12.278 -2.969 1.00 83.31 104 ALA A CA 1
ATOM 831 C C . ALA A 1 104 ? -6.708 -10.964 -3.356 1.00 83.31 104 ALA A C 1
ATOM 833 O O . ALA A 1 104 ? -7.918 -10.957 -3.591 1.00 83.31 104 ALA A O 1
ATOM 834 N N . MET A 1 105 ? -5.971 -9.851 -3.417 1.00 83.31 105 MET A N 1
ATOM 835 C CA . MET A 1 105 ? -6.523 -8.530 -3.727 1.00 83.31 105 MET A CA 1
ATOM 836 C C . MET A 1 105 ? -6.700 -8.303 -5.236 1.00 83.31 105 MET A C 1
ATOM 838 O O . MET A 1 105 ? -7.733 -7.792 -5.679 1.00 83.31 105 MET A O 1
ATOM 842 N N . VAL A 1 106 ? -5.692 -8.664 -6.033 1.00 89.56 106 VAL A N 1
ATOM 843 C CA . VAL A 1 106 ? -5.627 -8.421 -7.480 1.00 89.56 106 VAL A CA 1
ATOM 844 C C . VAL A 1 106 ? -4.996 -9.630 -8.183 1.00 89.56 106 VAL A C 1
ATOM 846 O O . VAL A 1 106 ? -3.873 -9.531 -8.670 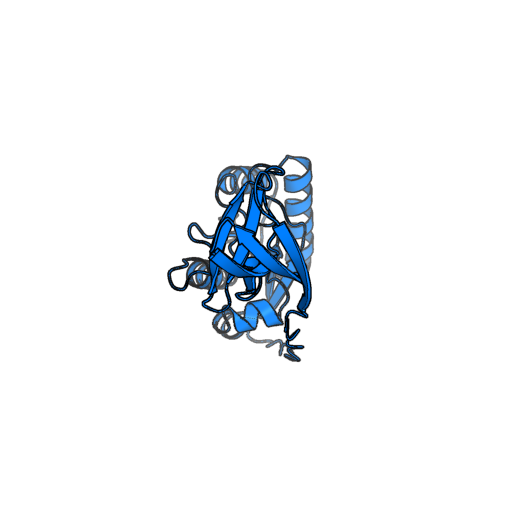1.00 89.56 106 VAL A O 1
ATOM 849 N N . PRO A 1 107 ? -5.677 -10.783 -8.273 1.00 90.38 107 PRO A N 1
ATOM 850 C CA . PRO A 1 107 ? -5.103 -11.983 -8.894 1.00 90.38 107 PRO A CA 1
ATOM 851 C C . PRO A 1 107 ? -4.666 -11.751 -10.351 1.00 90.38 107 PRO A C 1
ATOM 853 O O . PRO A 1 107 ? -3.697 -12.345 -10.820 1.00 90.38 107 PRO A O 1
ATOM 856 N N . GLU A 1 108 ? -5.314 -10.818 -11.053 1.00 93.56 108 GLU A N 1
ATOM 857 C CA . GLU A 1 108 ? -5.062 -10.512 -12.462 1.00 93.56 108 GLU A CA 1
ATOM 858 C C . GLU A 1 108 ? -3.625 -10.029 -12.743 1.00 93.56 108 GLU A C 1
ATOM 860 O O . GLU A 1 108 ? -3.156 -10.143 -13.876 1.00 93.56 108 GLU A O 1
ATOM 865 N N . ILE A 1 109 ? -2.889 -9.508 -11.748 1.00 94.62 109 ILE A N 1
ATOM 866 C CA . ILE A 1 109 ? -1.488 -9.101 -11.968 1.00 94.62 109 ILE A CA 1
ATOM 867 C C . ILE A 1 109 ? -0.544 -10.295 -12.152 1.00 94.62 109 ILE A C 1
ATOM 869 O O . ILE A 1 109 ? 0.433 -10.186 -12.892 1.00 94.62 109 ILE A O 1
ATOM 873 N N . PHE A 1 110 ? -0.856 -11.445 -11.546 1.00 92.81 110 PHE A N 1
ATOM 874 C CA . PHE A 1 110 ? -0.070 -12.681 -11.669 1.00 92.81 110 PHE A CA 1
ATOM 875 C C . PHE A 1 110 ? -0.286 -13.368 -13.029 1.00 92.81 110 PHE A C 1
ATOM 877 O O . PHE A 1 110 ? 0.503 -14.213 -13.470 1.00 92.81 110 PHE A O 1
ATOM 884 N N . GLU A 1 111 ? -1.333 -12.968 -13.753 1.00 93.50 111 GLU A N 1
ATOM 885 C CA . GLU A 1 111 ? -1.573 -13.405 -15.125 1.00 93.50 111 GLU A CA 1
ATOM 886 C C . GLU A 1 111 ? -0.695 -12.661 -16.143 1.00 93.50 111 GLU A C 1
ATOM 888 O O . GLU A 1 111 ? -0.420 -13.207 -17.216 1.00 93.50 111 GLU A O 1
ATOM 893 N N . ILE A 1 112 ? -0.214 -11.459 -15.806 1.00 95.88 112 ILE A N 1
ATOM 894 C CA . ILE A 1 112 ? 0.501 -10.568 -16.736 1.00 95.88 112 ILE A CA 1
ATOM 895 C C . ILE A 1 112 ? 1.977 -10.339 -16.383 1.00 95.88 112 ILE A C 1
ATOM 897 O O . ILE A 1 112 ? 2.736 -9.905 -17.248 1.00 95.88 112 ILE A O 1
ATOM 901 N N . ALA A 1 113 ? 2.398 -10.621 -15.147 1.00 96.75 113 ALA A N 1
ATOM 902 C CA . ALA A 1 113 ? 3.778 -10.449 -14.703 1.00 96.75 113 ALA A CA 1
ATOM 903 C C . ALA A 1 113 ? 4.157 -11.409 -13.563 1.00 96.75 113 ALA A C 1
ATOM 905 O O . ALA A 1 113 ? 3.317 -11.858 -12.786 1.00 96.75 113 ALA A O 1
ATOM 906 N N . ASN A 1 114 ? 5.455 -11.678 -13.437 1.00 96.12 114 ASN A N 1
ATOM 907 C CA . ASN A 1 114 ? 6.049 -12.307 -12.263 1.00 96.12 114 ASN A CA 1
ATOM 908 C C . ASN A 1 114 ? 6.236 -11.244 -11.174 1.00 96.12 114 ASN A C 1
ATOM 910 O O . ASN A 1 114 ? 7.043 -10.327 -11.335 1.00 96.12 114 ASN 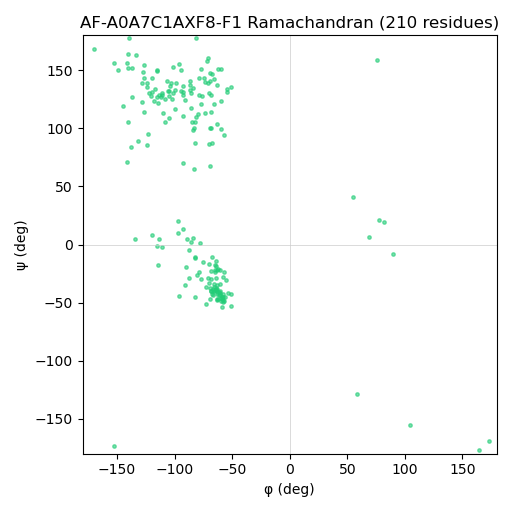A O 1
ATOM 914 N N . ILE A 1 115 ? 5.493 -11.351 -10.072 1.00 94.56 115 ILE A N 1
ATOM 915 C CA . ILE A 1 115 ? 5.443 -10.302 -9.046 1.00 94.56 115 ILE A CA 1
ATOM 916 C C . ILE A 1 115 ? 6.470 -10.543 -7.936 1.00 94.56 115 ILE A C 1
ATOM 918 O O . ILE A 1 115 ? 6.555 -11.630 -7.360 1.00 94.56 115 ILE A O 1
ATOM 922 N N . TYR A 1 116 ? 7.225 -9.495 -7.610 1.00 94.25 116 TYR A N 1
ATOM 923 C CA . TYR A 1 116 ? 8.221 -9.464 -6.540 1.00 94.25 116 TYR A CA 1
ATOM 924 C C . TYR A 1 116 ? 7.902 -8.326 -5.562 1.00 94.25 116 TYR A C 1
ATOM 926 O O . TYR A 1 116 ? 8.411 -7.213 -5.722 1.00 94.25 116 TYR A O 1
ATOM 934 N N . PRO A 1 117 ? 7.043 -8.553 -4.558 1.00 92.00 117 PRO A N 1
ATOM 935 C CA . PRO A 1 117 ? 6.738 -7.522 -3.582 1.00 92.00 117 PRO A CA 1
ATOM 936 C C . PRO A 1 117 ? 7.905 -7.325 -2.613 1.00 92.00 117 PRO A C 1
ATOM 938 O O . PRO A 1 117 ? 8.549 -8.278 -2.171 1.00 92.00 117 PRO A O 1
ATOM 941 N N . ARG A 1 118 ? 8.176 -6.068 -2.269 1.00 91.44 118 ARG A N 1
ATOM 942 C CA . ARG A 1 118 ? 9.187 -5.684 -1.285 1.00 91.44 118 ARG A CA 1
ATOM 943 C C . ARG A 1 118 ? 8.714 -4.463 -0.519 1.00 91.44 118 ARG A C 1
ATOM 945 O O . ARG A 1 118 ? 8.541 -3.389 -1.088 1.00 91.44 118 ARG A O 1
ATOM 952 N N . GLU A 1 119 ? 8.563 -4.603 0.787 1.00 90.50 119 GLU A N 1
ATOM 953 C CA . GLU A 1 119 ? 8.306 -3.460 1.655 1.00 90.50 119 GLU A CA 1
ATOM 954 C C . GLU A 1 119 ? 9.616 -2.704 1.931 1.00 90.50 119 GLU A C 1
ATOM 956 O O . GLU A 1 119 ? 10.633 -3.295 2.303 1.00 90.50 119 GLU A O 1
ATOM 961 N N . ILE A 1 120 ? 9.613 -1.387 1.718 1.00 92.00 120 ILE A N 1
ATOM 962 C CA . ILE A 1 120 ? 10.738 -0.499 2.046 1.00 92.00 120 ILE A CA 1
ATOM 963 C C . ILE A 1 120 ? 10.509 0.142 3.419 1.00 92.00 120 ILE A C 1
ATOM 965 O O . ILE A 1 120 ? 11.450 0.260 4.219 1.00 92.00 120 ILE A O 1
ATOM 969 N N . PHE A 1 121 ? 9.277 0.602 3.647 1.00 89.25 121 PHE A N 1
ATOM 970 C CA . PHE A 1 121 ? 8.750 1.159 4.891 1.00 89.25 121 PHE A CA 1
ATOM 971 C C . PHE A 1 121 ? 7.225 1.331 4.784 1.00 89.25 121 PHE A C 1
ATOM 973 O O . PHE A 1 121 ? 6.665 1.290 3.690 1.00 89.25 121 PHE A O 1
ATOM 980 N N . GLN A 1 122 ? 6.573 1.595 5.916 1.00 87.06 122 GLN A N 1
ATOM 981 C CA . GLN A 1 122 ? 5.138 1.856 6.009 1.00 87.06 122 GLN A CA 1
ATOM 982 C C . GLN A 1 122 ? 4.907 3.218 6.674 1.00 87.06 122 GLN A C 1
ATOM 984 O O . GLN A 1 122 ? 4.896 3.325 7.900 1.00 87.06 122 GLN A O 1
ATOM 989 N N . ILE A 1 123 ? 4.743 4.271 5.870 1.00 90.06 123 ILE A N 1
ATOM 990 C CA . ILE A 1 123 ? 4.478 5.621 6.380 1.00 90.06 123 ILE A CA 1
ATOM 991 C C . ILE A 1 123 ? 3.335 6.304 5.632 1.00 90.06 123 ILE A C 1
ATOM 993 O O . ILE A 1 123 ? 2.963 5.913 4.526 1.00 90.06 123 ILE A O 1
ATOM 997 N N . LEU A 1 124 ? 2.809 7.364 6.239 1.00 89.75 124 LEU A N 1
ATOM 998 C CA . LEU A 1 124 ? 1.993 8.348 5.537 1.00 89.75 124 LEU A CA 1
ATOM 999 C C . LEU A 1 124 ? 2.880 9.147 4.573 1.00 89.75 124 LEU A C 1
ATOM 1001 O O . LEU A 1 124 ? 4.017 9.486 4.916 1.00 89.75 124 LEU A O 1
ATOM 1005 N N . SER A 1 125 ? 2.368 9.447 3.380 1.00 92.31 125 SER A N 1
ATOM 1006 C CA . SER A 1 125 ? 3.067 10.245 2.359 1.00 92.31 125 SER A CA 1
ATOM 1007 C C . SER A 1 125 ? 3.522 11.609 2.884 1.00 92.31 125 SER A C 1
ATOM 1009 O O . SER A 1 125 ? 4.553 12.130 2.470 1.00 92.31 125 SER A O 1
ATOM 1011 N N . GLU A 1 126 ? 2.780 12.161 3.829 1.00 92.25 126 GLU A N 1
ATOM 1012 C CA . GLU A 1 126 ? 2.994 13.434 4.505 1.00 92.25 126 GLU A CA 1
ATOM 1013 C C . GLU A 1 126 ? 4.279 13.421 5.350 1.00 92.25 126 GLU A C 1
ATOM 1015 O O . GLU A 1 126 ? 4.888 14.462 5.571 1.00 92.25 126 GLU A O 1
ATOM 1020 N N . ASN A 1 127 ? 4.735 12.230 5.758 1.00 93.56 127 ASN A N 1
ATOM 1021 C CA . ASN A 1 127 ? 5.973 12.013 6.510 1.00 93.56 127 ASN A CA 1
ATOM 1022 C C . ASN A 1 127 ? 7.157 11.602 5.611 1.00 93.56 127 ASN A C 1
ATOM 1024 O O . ASN A 1 127 ? 8.202 11.153 6.107 1.00 93.56 127 ASN A O 1
ATOM 1028 N N . MET A 1 128 ? 6.989 11.686 4.288 1.00 95.94 128 MET A N 1
ATOM 1029 C CA . MET A 1 128 ? 8.054 11.425 3.328 1.00 95.94 128 MET A CA 1
ATOM 1030 C C . MET A 1 128 ? 9.093 12.550 3.366 1.00 95.94 128 MET A C 1
ATOM 1032 O O . MET A 1 128 ? 8.752 13.726 3.450 1.00 95.94 128 MET A O 1
ATOM 1036 N N . ASP A 1 129 ? 10.369 12.186 3.284 1.00 96.56 129 ASP A N 1
ATOM 1037 C CA . ASP A 1 129 ? 11.491 13.123 3.275 1.00 96.56 129 ASP A CA 1
ATOM 1038 C C . ASP A 1 129 ? 12.567 12.685 2.269 1.00 96.56 129 ASP A C 1
ATOM 1040 O O . ASP A 1 129 ? 12.461 11.647 1.607 1.00 96.56 129 ASP A O 1
ATOM 1044 N N . VAL A 1 130 ? 13.618 13.498 2.152 1.00 97.38 130 VAL A N 1
ATOM 1045 C CA . VAL A 1 130 ? 14.709 13.282 1.194 1.00 97.38 130 VAL A CA 1
ATOM 1046 C C . VAL A 1 130 ? 15.434 11.956 1.436 1.00 97.38 130 VAL A C 1
ATOM 1048 O O . VAL A 1 130 ? 15.745 11.251 0.475 1.00 97.38 130 VAL A O 1
ATOM 1051 N N . ASP A 1 131 ? 15.670 11.573 2.691 1.00 98.00 131 ASP A N 1
ATOM 1052 C CA . ASP A 1 131 ? 16.364 10.322 3.017 1.00 98.00 131 ASP A CA 1
ATOM 1053 C C . ASP A 1 131 ? 15.558 9.104 2.557 1.00 98.00 131 ASP A C 1
ATOM 1055 O O . ASP A 1 131 ? 16.104 8.139 2.004 1.00 98.00 131 ASP A O 1
ATOM 1059 N N . LYS A 1 132 ? 14.234 9.167 2.708 1.00 97.88 132 LYS A N 1
ATOM 1060 C CA . LYS A 1 132 ? 13.327 8.134 2.213 1.00 97.88 132 LYS A CA 1
ATOM 1061 C C . LYS A 1 132 ? 13.269 8.105 0.692 1.00 97.88 132 LYS A C 1
ATOM 1063 O O . LYS A 1 132 ? 13.308 7.013 0.125 1.00 97.88 132 LYS A O 1
ATOM 1068 N N . TRP A 1 133 ? 13.270 9.255 0.017 1.00 98.00 133 TRP A N 1
ATOM 1069 C CA . TRP A 1 133 ? 13.373 9.299 -1.445 1.00 98.00 133 TRP A CA 1
ATOM 1070 C C . TRP A 1 133 ? 14.671 8.665 -1.955 1.00 98.00 133 TRP A C 1
ATOM 1072 O O . TRP A 1 133 ? 14.645 7.879 -2.903 1.00 98.00 133 TRP A O 1
ATOM 1082 N N . ILE A 1 134 ? 15.801 8.930 -1.292 1.00 98.31 134 ILE A N 1
ATOM 1083 C CA . ILE A 1 134 ? 17.089 8.296 -1.606 1.00 98.31 134 ILE A CA 1
ATOM 1084 C C . ILE A 1 134 ? 16.997 6.777 -1.419 1.00 98.31 134 ILE A C 1
ATOM 1086 O O . ILE A 1 134 ? 17.479 6.020 -2.266 1.00 98.31 134 ILE A O 1
ATOM 1090 N N . LYS A 1 135 ? 16.369 6.308 -0.333 1.00 98.25 135 LYS A N 1
ATOM 1091 C CA . LYS A 1 135 ? 16.169 4.874 -0.076 1.00 98.25 135 LYS A CA 1
ATOM 1092 C C . LYS A 1 135 ? 15.291 4.215 -1.146 1.00 98.25 135 LYS A C 1
ATOM 1094 O O . LYS A 1 135 ? 15.634 3.122 -1.605 1.00 98.25 135 LYS A O 1
ATOM 1099 N N . ILE A 1 136 ? 14.209 4.876 -1.569 1.00 98.12 136 ILE A N 1
ATOM 1100 C CA . ILE A 1 136 ? 13.367 4.421 -2.685 1.00 98.12 136 ILE A CA 1
ATOM 1101 C C . ILE A 1 136 ? 14.220 4.304 -3.950 1.00 98.12 136 ILE A C 1
ATOM 1103 O O . ILE A 1 136 ? 14.287 3.225 -4.529 1.00 98.12 136 ILE A O 1
ATOM 1107 N N . GLY A 1 137 ? 14.937 5.363 -4.338 1.00 98.06 137 GLY A N 1
ATOM 1108 C CA . GLY A 1 137 ? 15.762 5.369 -5.549 1.00 98.06 137 GLY A CA 1
ATOM 1109 C C . GLY A 1 137 ? 16.825 4.265 -5.568 1.00 98.06 137 GLY A C 1
ATOM 1110 O O . GLY A 1 137 ? 16.972 3.569 -6.570 1.00 98.06 137 GLY A O 1
ATOM 1111 N N . LYS A 1 138 ? 17.516 4.028 -4.444 1.00 98.19 138 LYS A N 1
ATOM 1112 C CA . LYS A 1 138 ? 18.469 2.909 -4.312 1.00 98.19 138 LYS A CA 1
ATOM 1113 C C . LYS A 1 138 ? 17.793 1.552 -4.507 1.00 98.19 138 LYS A C 1
ATOM 1115 O O . LYS A 1 138 ? 18.311 0.711 -5.232 1.00 98.19 138 LYS A O 1
ATOM 1120 N N . THR A 1 139 ? 16.619 1.367 -3.908 1.00 98.12 139 THR A N 1
ATOM 1121 C CA . THR A 1 139 ? 15.855 0.118 -4.019 1.00 98.12 139 THR A CA 1
ATOM 1122 C C . THR A 1 139 ? 15.356 -0.111 -5.447 1.00 98.12 139 THR A C 1
ATOM 1124 O O . THR A 1 139 ? 15.432 -1.228 -5.948 1.00 98.12 139 THR A O 1
ATOM 1127 N N . VAL A 1 140 ? 14.910 0.943 -6.136 1.00 98.25 140 VAL A N 1
ATOM 1128 C CA . VAL A 1 140 ? 14.538 0.883 -7.559 1.00 98.25 140 VAL A CA 1
ATOM 1129 C C . VAL A 1 140 ? 15.717 0.378 -8.394 1.00 98.25 140 VAL A C 1
ATOM 1131 O O . VAL A 1 140 ? 15.558 -0.565 -9.163 1.00 98.25 140 VAL A O 1
ATOM 1134 N N . VAL A 1 141 ? 16.916 0.938 -8.199 1.00 97.88 141 VAL A N 1
ATOM 1135 C CA . VAL A 1 141 ? 18.128 0.503 -8.916 1.00 97.88 141 VAL A CA 1
ATOM 1136 C C . VAL A 1 141 ? 18.474 -0.960 -8.620 1.00 97.88 141 VAL A C 1
ATOM 1138 O O . VAL A 1 141 ? 18.841 -1.697 -9.534 1.00 97.88 141 VAL A O 1
ATOM 1141 N N . GLU A 1 142 ? 18.341 -1.408 -7.369 1.00 98.00 142 GLU A N 1
ATOM 1142 C CA . GLU A 1 142 ? 18.557 -2.813 -6.999 1.00 98.00 142 GLU A CA 1
ATOM 1143 C C . GLU A 1 142 ? 17.632 -3.769 -7.765 1.00 98.00 142 GLU A C 1
ATOM 1145 O O . GLU A 1 142 ? 18.098 -4.788 -8.277 1.00 98.00 142 GLU A O 1
ATOM 1150 N N . GLU A 1 143 ? 16.340 -3.451 -7.870 1.00 97.88 143 GLU A N 1
ATOM 1151 C CA . GLU A 1 143 ? 15.380 -4.296 -8.590 1.00 97.88 143 GLU A CA 1
ATOM 1152 C C . GLU A 1 143 ? 15.565 -4.218 -10.111 1.00 97.88 143 GLU A C 1
ATOM 1154 O O . GLU A 1 143 ? 15.506 -5.240 -10.797 1.00 97.88 143 GLU A O 1
ATOM 1159 N N . MET A 1 144 ? 15.899 -3.044 -10.647 1.00 96.19 144 MET A N 1
ATOM 1160 C CA . MET A 1 144 ? 16.219 -2.893 -12.069 1.00 96.19 144 MET A CA 1
ATOM 1161 C C . MET A 1 144 ? 17.467 -3.683 -12.474 1.00 96.19 144 MET A C 1
ATOM 1163 O O . MET A 1 144 ? 17.480 -4.307 -13.533 1.00 96.19 144 MET A O 1
ATOM 1167 N N . ASN A 1 145 ? 18.494 -3.739 -11.618 1.00 96.69 145 ASN A N 1
ATOM 1168 C CA . ASN A 1 145 ? 19.681 -4.573 -11.846 1.00 96.69 145 ASN A CA 1
ATOM 1169 C C . ASN A 1 145 ? 19.360 -6.077 -11.873 1.00 96.69 145 ASN A C 1
ATOM 1171 O O . ASN A 1 145 ? 20.145 -6.864 -12.399 1.00 96.69 145 ASN A O 1
ATOM 1175 N N . ARG A 1 146 ? 18.204 -6.483 -11.335 1.00 97.25 146 ARG A N 1
ATOM 1176 C CA . ARG A 1 146 ? 17.664 -7.847 -11.438 1.00 97.25 146 ARG A CA 1
ATOM 1177 C C . ARG A 1 146 ? 16.775 -8.047 -12.670 1.00 97.25 146 ARG A C 1
ATOM 1179 O O . ARG A 1 146 ? 16.199 -9.117 -12.816 1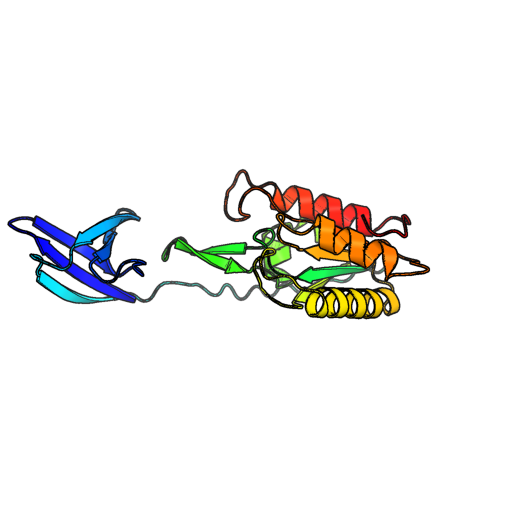.00 97.25 146 ARG A O 1
ATOM 1186 N N . GLY A 1 147 ? 16.660 -7.044 -13.542 1.00 96.50 147 GLY A N 1
ATOM 1187 C CA . GLY A 1 147 ? 15.847 -7.098 -14.756 1.00 96.50 147 GLY A CA 1
ATOM 1188 C C . GLY A 1 147 ? 14.360 -6.818 -14.534 1.00 96.50 147 GLY A C 1
ATOM 1189 O O . GLY A 1 147 ? 13.552 -7.193 -15.380 1.00 96.50 147 GLY A O 1
ATOM 1190 N N . ARG A 1 148 ? 13.984 -6.188 -13.412 1.00 97.94 148 ARG A N 1
ATOM 1191 C CA . ARG A 1 148 ? 12.578 -6.007 -13.028 1.00 97.94 148 ARG A CA 1
ATOM 1192 C C . ARG A 1 148 ? 12.075 -4.603 -13.340 1.00 97.94 148 ARG A C 1
ATOM 1194 O O . ARG A 1 148 ? 12.701 -3.622 -12.937 1.00 97.94 148 ARG A O 1
ATOM 1201 N N . GLY A 1 149 ? 10.926 -4.508 -14.010 1.00 98.38 149 GLY A N 1
ATOM 1202 C CA . GLY A 1 149 ? 10.138 -3.272 -14.015 1.00 98.38 149 GLY A CA 1
ATOM 1203 C C . GLY A 1 149 ? 9.685 -2.954 -12.591 1.00 98.38 149 GLY A C 1
ATOM 1204 O O . GLY A 1 149 ? 9.544 -3.865 -11.774 1.00 98.38 149 GLY A O 1
ATOM 1205 N N . VAL A 1 150 ? 9.487 -1.682 -12.255 1.00 98.50 150 VAL A N 1
ATOM 1206 C CA . VAL A 1 150 ? 9.221 -1.288 -10.865 1.00 98.50 150 VAL A CA 1
ATOM 1207 C C . VAL A 1 150 ? 7.894 -0.558 -10.749 1.00 98.50 150 VAL A C 1
ATOM 1209 O O . VAL A 1 150 ? 7.638 0.396 -11.472 1.00 98.50 150 VAL A O 1
ATOM 1212 N N . VAL A 1 151 ? 7.069 -0.979 -9.796 1.00 98.19 151 VAL A N 1
ATOM 1213 C CA . VAL A 1 151 ? 5.872 -0.272 -9.340 1.00 98.19 151 VAL A CA 1
ATOM 1214 C C . VAL A 1 151 ? 6.110 0.172 -7.901 1.00 98.19 151 VAL A C 1
ATOM 1216 O O . VAL A 1 151 ? 6.483 -0.638 -7.064 1.00 98.19 151 VAL A O 1
ATOM 1219 N N . ILE A 1 152 ? 5.902 1.443 -7.586 1.00 97.44 152 ILE A N 1
ATOM 1220 C CA . ILE A 1 152 ? 6.061 2.020 -6.252 1.00 97.44 152 ILE A CA 1
ATOM 1221 C C . ILE A 1 152 ? 4.667 2.335 -5.715 1.00 97.44 152 ILE A C 1
ATOM 1223 O O . ILE A 1 152 ? 4.032 3.300 -6.137 1.00 97.44 152 ILE A O 1
ATOM 1227 N N . ALA A 1 153 ? 4.202 1.519 -4.774 1.00 95.06 153 ALA A N 1
ATOM 1228 C CA . ALA A 1 153 ? 2.987 1.761 -4.012 1.00 95.06 153 ALA A CA 1
ATOM 1229 C C . ALA A 1 153 ? 3.246 2.882 -2.995 1.00 95.06 153 ALA A C 1
ATOM 1231 O O . ALA A 1 153 ? 4.055 2.719 -2.075 1.00 95.06 153 ALA A O 1
ATOM 1232 N N . HIS A 1 154 ? 2.593 4.026 -3.195 1.00 95.12 154 HIS A N 1
ATOM 1233 C CA . HIS A 1 154 ? 2.859 5.275 -2.487 1.00 95.12 154 HIS A CA 1
ATOM 1234 C C . HIS A 1 154 ? 1.561 5.979 -2.065 1.00 95.12 154 HIS A C 1
ATOM 1236 O O . HIS A 1 154 ? 0.521 5.863 -2.717 1.00 95.12 154 HIS A O 1
ATOM 1242 N N . GLY A 1 155 ? 1.623 6.750 -0.975 1.00 92.75 155 GLY A N 1
ATOM 1243 C CA . GLY A 1 155 ? 0.531 7.641 -0.568 1.00 92.75 155 GLY A CA 1
ATOM 1244 C C . GLY A 1 155 ? 0.340 8.798 -1.554 1.00 92.75 155 GLY A C 1
ATOM 1245 O O . GLY A 1 155 ? 1.298 9.265 -2.171 1.00 92.75 155 GLY A O 1
ATOM 1246 N N . THR A 1 156 ? -0.894 9.251 -1.738 1.00 93.88 156 THR A N 1
ATOM 1247 C CA . THR A 1 156 ? -1.263 10.195 -2.804 1.00 93.88 156 THR A CA 1
ATOM 1248 C C . THR A 1 156 ? -0.731 11.607 -2.600 1.00 93.88 156 THR A C 1
ATOM 1250 O O . THR A 1 156 ? -0.372 12.263 -3.579 1.00 93.88 156 THR A O 1
ATOM 1253 N N . ASP A 1 157 ? -0.620 12.053 -1.352 1.00 94.44 157 ASP A N 1
ATOM 1254 C CA . ASP A 1 157 ? -0.441 13.469 -1.022 1.00 94.44 157 ASP A CA 1
ATOM 1255 C C . ASP A 1 157 ? 0.893 14.023 -1.517 1.00 94.44 157 ASP A C 1
ATOM 1257 O O . ASP A 1 157 ? 0.964 15.151 -1.996 1.00 94.44 157 ASP A O 1
ATOM 1261 N N . THR A 1 158 ? 1.948 13.208 -1.470 1.00 96.44 158 THR A N 1
ATOM 1262 C CA . THR A 1 158 ? 3.305 13.616 -1.871 1.00 96.44 158 THR A CA 1
ATOM 1263 C C . THR A 1 158 ? 3.877 12.793 -3.023 1.00 96.44 158 THR A C 1
ATOM 1265 O O . THR A 1 158 ? 5.039 12.967 -3.390 1.00 96.44 158 THR A O 1
ATOM 1268 N N . MET A 1 159 ? 3.068 11.931 -3.655 1.00 97.44 159 MET A N 1
ATOM 1269 C CA . MET A 1 159 ? 3.517 11.047 -4.741 1.00 97.44 159 MET A CA 1
ATOM 1270 C C . MET A 1 159 ? 4.212 11.808 -5.874 1.00 97.44 159 MET A C 1
ATOM 1272 O O . MET A 1 159 ? 5.252 11.381 -6.362 1.00 97.44 159 MET A O 1
ATOM 1276 N N . HIS A 1 160 ? 3.670 12.961 -6.262 1.00 97.88 160 HIS A N 1
ATOM 1277 C CA . HIS A 1 160 ? 4.200 13.785 -7.346 1.00 97.88 160 HIS A CA 1
ATOM 1278 C C . HIS A 1 160 ? 5.558 14.428 -7.006 1.00 97.88 160 HIS A C 1
ATOM 1280 O O . HIS A 1 160 ? 6.396 14.594 -7.898 1.00 97.88 160 HIS A O 1
ATOM 1286 N N . TYR A 1 161 ? 5.831 14.722 -5.729 1.00 98.19 161 TYR A N 1
ATOM 1287 C CA . TYR A 1 161 ? 7.159 15.153 -5.279 1.00 98.19 161 TYR A CA 1
ATOM 1288 C C . TYR A 1 161 ? 8.169 14.008 -5.372 1.00 98.19 161 TYR A C 1
ATOM 1290 O O . TYR A 1 161 ? 9.244 14.188 -5.948 1.00 98.19 161 TYR A O 1
ATOM 1298 N N . THR A 1 162 ? 7.801 12.815 -4.890 1.00 98.06 162 THR A N 1
ATOM 1299 C CA . THR A 1 162 ? 8.635 11.609 -5.010 1.00 98.06 162 THR A CA 1
ATOM 1300 C C . THR A 1 162 ? 8.913 11.279 -6.481 1.00 98.06 162 THR A C 1
ATOM 1302 O O . THR A 1 162 ? 10.067 11.065 -6.851 1.00 98.06 162 THR A O 1
ATOM 1305 N N . ALA A 1 163 ? 7.892 11.312 -7.345 1.00 98.31 163 ALA A N 1
ATOM 1306 C CA . ALA A 1 163 ? 8.030 11.083 -8.785 1.00 98.31 163 ALA A CA 1
ATOM 1307 C C . ALA A 1 163 ? 9.008 12.075 -9.427 1.00 98.31 163 ALA A C 1
ATOM 1309 O O . ALA A 1 163 ? 9.895 11.678 -10.186 1.00 98.31 163 ALA A O 1
ATOM 1310 N N . SER A 1 164 ? 8.896 13.359 -9.078 1.00 98.19 164 SER A N 1
ATOM 1311 C CA . SER A 1 164 ? 9.791 14.407 -9.577 1.00 98.19 164 SER A CA 1
ATOM 1312 C C . SER A 1 164 ? 11.234 14.166 -9.133 1.00 98.19 164 SER A C 1
ATOM 1314 O O . SER A 1 164 ? 12.144 14.181 -9.960 1.00 98.19 164 SER A O 1
ATOM 1316 N N . PHE A 1 165 ? 11.458 13.869 -7.849 1.00 98.31 165 PHE A N 1
ATOM 1317 C CA . PHE A 1 165 ? 12.789 13.555 -7.324 1.00 98.31 165 PHE A CA 1
ATOM 1318 C C . PHE A 1 165 ? 13.416 12.353 -8.044 1.00 98.31 165 PHE A C 1
ATOM 1320 O O . PHE A 1 165 ? 14.564 12.419 -8.494 1.00 98.31 165 PHE A O 1
ATOM 1327 N N . LEU A 1 166 ? 12.662 11.262 -8.197 1.00 98.38 166 LEU A N 1
ATOM 1328 C CA . LEU A 1 166 ? 13.132 10.056 -8.880 1.00 98.38 166 LEU A CA 1
ATOM 1329 C C . LEU A 1 166 ? 13.417 10.318 -10.362 1.00 98.38 166 LEU A C 1
ATOM 1331 O O . LEU A 1 166 ? 14.423 9.837 -10.872 1.00 98.38 166 LEU A O 1
ATOM 1335 N N . SER A 1 167 ? 12.603 11.140 -11.029 1.00 97.81 167 SER A N 1
ATOM 1336 C CA . SER A 1 167 ? 12.793 11.500 -12.442 1.00 97.81 167 SER A CA 1
ATOM 1337 C C . SER A 1 167 ? 14.129 12.200 -12.709 1.00 97.81 167 SER A C 1
ATOM 1339 O O . SER A 1 167 ? 14.725 12.005 -13.766 1.00 97.81 167 SER A O 1
ATOM 1341 N N . PHE A 1 168 ? 14.621 13.004 -11.761 1.00 96.50 168 PHE A N 1
ATOM 1342 C CA . PHE A 1 168 ? 15.912 13.691 -11.895 1.00 96.50 168 PHE A CA 1
ATOM 1343 C C . PHE A 1 168 ? 17.105 12.861 -11.405 1.00 96.50 168 PHE A C 1
ATOM 1345 O O . PHE A 1 168 ? 18.229 13.047 -11.884 1.00 96.50 168 PHE A O 1
ATOM 1352 N N . THR A 1 169 ? 16.885 11.967 -10.441 1.00 95.81 169 THR A N 1
ATOM 1353 C CA . THR A 1 169 ? 17.961 11.199 -9.797 1.00 95.81 169 THR A CA 1
ATOM 1354 C C . THR A 1 169 ? 18.237 9.866 -10.487 1.00 95.81 169 THR A C 1
ATOM 1356 O O . THR A 1 169 ? 19.400 9.471 -10.594 1.00 95.81 169 THR A O 1
ATOM 1359 N N . LEU A 1 170 ? 17.208 9.201 -11.014 1.00 95.88 170 LEU A N 1
ATOM 1360 C CA . LEU A 1 170 ? 17.339 7.960 -11.769 1.00 95.88 170 LEU A CA 1
ATOM 1361 C C . LEU A 1 170 ? 17.671 8.259 -13.234 1.00 95.88 170 LEU A C 1
ATOM 1363 O O . LEU A 1 170 ? 16.810 8.569 -14.055 1.00 95.88 170 LEU A O 1
ATOM 1367 N N . LYS A 1 171 ? 18.957 8.159 -13.568 1.00 92.56 171 LYS A N 1
ATOM 1368 C CA . LYS A 1 171 ? 19.463 8.393 -14.925 1.00 92.56 171 LYS A CA 1
ATOM 1369 C C . LYS A 1 171 ? 19.563 7.088 -15.705 1.00 92.56 171 LYS A C 1
ATOM 1371 O O . LYS A 1 171 ? 19.851 6.045 -15.131 1.00 92.56 171 LYS A O 1
ATOM 1376 N N . ASN A 1 172 ? 19.408 7.178 -17.027 1.00 90.75 172 ASN A N 1
ATOM 1377 C CA . ASN A 1 172 ? 19.603 6.063 -17.965 1.00 90.75 172 ASN A CA 1
ATOM 1378 C C . ASN A 1 172 ? 18.767 4.817 -17.630 1.00 90.75 172 ASN A C 1
ATOM 1380 O O . ASN A 1 172 ? 19.252 3.692 -17.735 1.00 90.75 172 ASN A O 1
ATOM 1384 N N . LEU A 1 173 ? 17.510 5.028 -17.230 1.00 93.12 173 LEU A N 1
ATOM 1385 C CA . LEU A 1 173 ? 16.557 3.946 -17.010 1.00 93.12 173 LEU A CA 1
ATOM 1386 C C . LEU A 1 173 ? 16.454 3.064 -18.264 1.00 93.12 173 LEU A C 1
ATOM 1388 O O . LEU A 1 173 ? 16.335 3.570 -19.382 1.00 93.12 173 LEU A O 1
ATOM 1392 N N . ASN A 1 174 ? 16.493 1.750 -18.058 1.00 93.75 174 ASN A N 1
ATOM 1393 C CA . ASN A 1 174 ? 16.326 0.712 -19.080 1.00 93.75 174 ASN A CA 1
ATOM 1394 C C . ASN A 1 174 ? 15.061 -0.137 -18.866 1.00 93.75 174 ASN A C 1
ATOM 1396 O O . ASN A 1 174 ? 14.800 -1.038 -19.658 1.00 93.75 174 ASN A O 1
ATOM 1400 N N . LEU A 1 175 ? 14.308 0.150 -17.801 1.00 97.31 175 LEU A N 1
ATOM 1401 C CA . LEU A 1 175 ? 13.035 -0.467 -17.442 1.00 97.31 175 LEU A CA 1
ATOM 1402 C C . LEU A 1 175 ? 12.092 0.619 -16.885 1.00 97.31 175 LEU A C 1
ATOM 1404 O O . LEU A 1 175 ? 12.587 1.646 -16.396 1.00 97.31 175 LEU A O 1
ATOM 1408 N N . PRO A 1 176 ? 10.762 0.432 -16.944 1.00 98.06 176 PRO A N 1
ATOM 1409 C CA . PRO A 1 176 ? 9.808 1.399 -16.405 1.00 98.06 176 PRO A CA 1
ATOM 1410 C C . PRO A 1 176 ? 9.830 1.471 -14.873 1.00 98.06 176 PRO A C 1
ATOM 1412 O O . PRO A 1 176 ? 10.013 0.457 -14.194 1.00 98.06 176 PRO A O 1
ATOM 1415 N N . VAL A 1 177 ? 9.560 2.664 -14.337 1.00 98.56 177 VAL A N 1
ATOM 1416 C CA . VAL A 1 177 ? 9.332 2.906 -12.905 1.00 98.56 177 VAL A CA 1
ATOM 1417 C C . VAL A 1 177 ? 8.002 3.640 -12.761 1.00 98.56 177 VAL A C 1
ATOM 1419 O O . VAL A 1 177 ? 7.878 4.766 -13.219 1.00 98.56 177 VAL A O 1
ATOM 1422 N N . VAL A 1 178 ? 7.007 3.012 -12.145 1.00 98.56 178 VAL A N 1
ATOM 1423 C CA . VAL A 1 178 ? 5.633 3.521 -12.066 1.00 98.56 178 VAL A CA 1
ATOM 1424 C C . VAL A 1 178 ? 5.287 3.832 -10.621 1.00 98.56 178 VAL A C 1
ATOM 1426 O O . VAL A 1 178 ? 5.329 2.932 -9.789 1.00 98.56 178 VAL A O 1
ATOM 1429 N N . LEU A 1 179 ? 4.908 5.061 -10.295 1.00 98.25 179 LEU A N 1
ATOM 1430 C CA . LEU A 1 179 ? 4.308 5.379 -9.004 1.00 98.25 179 LEU A CA 1
ATOM 1431 C C . LEU A 1 179 ? 2.799 5.153 -9.071 1.00 98.25 179 LEU A C 1
ATOM 1433 O O . LEU A 1 179 ? 2.144 5.431 -10.072 1.00 98.25 179 LEU A O 1
ATOM 1437 N N . THR A 1 180 ? 2.234 4.617 -7.996 1.00 96.81 180 THR A N 1
ATOM 1438 C CA . THR A 1 180 ? 0.804 4.327 -7.929 1.00 96.81 180 THR A CA 1
ATOM 1439 C C . THR A 1 180 ? 0.285 4.462 -6.509 1.00 96.81 180 THR A C 1
ATOM 1441 O O . THR A 1 180 ? 1.013 4.256 -5.539 1.00 96.81 180 THR A O 1
ATOM 1444 N N . GLY A 1 181 ? -0.983 4.831 -6.380 1.00 94.31 181 GLY A N 1
ATOM 1445 C CA . GLY A 1 181 ? -1.661 5.033 -5.103 1.00 94.31 181 GLY A CA 1
ATOM 1446 C C . GLY A 1 181 ? -3.154 4.777 -5.246 1.00 94.31 181 GLY A C 1
ATOM 1447 O O . GLY A 1 181 ? -3.619 4.334 -6.294 1.00 94.31 181 GLY A O 1
ATOM 1448 N N . SER A 1 182 ? -3.909 5.063 -4.192 1.00 93.19 182 SER A N 1
ATOM 1449 C CA . SER A 1 182 ? -5.368 4.947 -4.195 1.00 93.19 182 SER A CA 1
ATOM 1450 C C . SER A 1 182 ? -5.969 6.151 -3.500 1.00 93.19 182 SER A C 1
ATOM 1452 O O . SER A 1 182 ? -5.596 6.444 -2.365 1.00 93.19 182 SER A O 1
ATOM 1454 N N . GLN A 1 183 ? -6.897 6.840 -4.159 1.00 92.06 183 GLN A N 1
ATOM 1455 C CA . GLN A 1 183 ? -7.625 7.956 -3.546 1.00 92.06 183 GLN A CA 1
ATOM 1456 C C . GLN A 1 183 ? -8.706 7.456 -2.586 1.00 92.06 183 GLN A C 1
ATOM 1458 O O . GLN A 1 183 ? -9.041 8.102 -1.594 1.00 92.06 183 GLN A O 1
ATOM 1463 N N . ARG A 1 184 ? -9.261 6.275 -2.861 1.00 88.88 184 ARG A N 1
ATOM 1464 C CA . ARG A 1 184 ? -10.181 5.580 -1.965 1.00 88.88 184 ARG A CA 1
ATOM 1465 C C . ARG A 1 184 ? -9.455 4.435 -1.296 1.00 88.88 184 ARG A C 1
ATOM 1467 O O . ARG A 1 184 ? -8.822 3.624 -1.966 1.00 88.88 184 ARG A O 1
ATOM 1474 N N . SER A 1 185 ? -9.599 4.337 0.019 1.00 82.56 185 SER A N 1
ATOM 1475 C CA . SER A 1 185 ? -8.985 3.263 0.799 1.00 82.56 185 SER A CA 1
ATOM 1476 C C . SER A 1 185 ? -9.300 1.880 0.208 1.00 82.56 185 SER A C 1
ATOM 1478 O O . SER A 1 185 ? -10.434 1.642 -0.216 1.00 82.56 185 SER A O 1
ATOM 1480 N N . SER A 1 186 ? -8.291 1.007 0.121 1.00 79.12 186 SER A N 1
ATOM 1481 C CA . SER A 1 186 ? -8.357 -0.300 -0.569 1.00 79.12 186 SER A CA 1
ATOM 1482 C C . SER A 1 186 ? -9.373 -1.274 0.015 1.00 79.12 186 SER A C 1
ATOM 1484 O O . SER A 1 186 ? -9.854 -2.159 -0.684 1.00 79.12 186 SER A O 1
ATOM 1486 N N . ASP A 1 187 ? -9.762 -1.076 1.268 1.00 76.38 187 ASP A N 1
ATOM 1487 C CA . ASP A 1 187 ? -10.789 -1.868 1.934 1.00 76.38 187 ASP A CA 1
ATOM 1488 C C . ASP A 1 187 ? -12.208 -1.626 1.409 1.00 76.38 187 ASP A C 1
ATOM 1490 O O . ASP A 1 187 ? -13.113 -2.427 1.658 1.00 76.38 187 ASP A O 1
ATOM 1494 N N . ARG A 1 188 ? -12.426 -0.523 0.685 1.00 81.69 188 ARG A N 1
ATOM 1495 C CA . ARG A 1 188 ? -13.751 -0.172 0.179 1.00 81.69 188 ARG A CA 1
ATOM 1496 C C . ARG A 1 188 ? -14.019 -0.894 -1.140 1.00 81.69 188 ARG A C 1
ATOM 1498 O O . ARG A 1 188 ? -13.206 -0.786 -2.054 1.00 81.69 188 ARG A O 1
ATOM 1505 N N . PRO A 1 189 ? -15.211 -1.491 -1.340 1.00 83.75 189 PRO A N 1
ATOM 1506 C CA . PRO A 1 189 ? -15.573 -2.105 -2.623 1.00 83.75 189 PRO A CA 1
ATOM 1507 C C . PRO A 1 189 ? -15.503 -1.152 -3.825 1.00 83.75 189 PRO A C 1
ATOM 1509 O O . PRO A 1 189 ? -15.358 -1.585 -4.961 1.00 83.75 189 PRO A O 1
ATOM 1512 N N . SER A 1 190 ? -15.620 0.155 -3.580 1.00 89.44 190 SER A N 1
ATOM 1513 C CA . SER A 1 190 ? -15.530 1.208 -4.593 1.00 89.44 190 SER A CA 1
ATOM 1514 C C . SER A 1 190 ? -14.118 1.779 -4.772 1.00 89.44 190 SER A C 1
ATOM 1516 O O . SER A 1 190 ? -13.981 2.860 -5.357 1.00 89.44 190 SER A O 1
ATOM 1518 N N . SER A 1 191 ? -13.099 1.109 -4.222 1.00 89.88 191 SER A N 1
ATOM 1519 C CA . SER A 1 191 ? -11.703 1.534 -4.287 1.00 89.88 191 SER A CA 1
ATOM 1520 C C . SER A 1 191 ? -11.147 1.494 -5.709 1.00 89.88 191 SER A C 1
ATOM 1522 O O . SER A 1 191 ? -11.438 0.590 -6.489 1.00 89.88 191 SER A O 1
ATOM 1524 N N . ASP A 1 192 ? -10.307 2.476 -6.023 1.00 93.50 192 ASP A N 1
ATOM 1525 C CA . ASP A 1 192 ? -9.501 2.550 -7.237 1.00 93.50 192 ASP A CA 1
ATOM 1526 C C . ASP A 1 192 ? -8.200 1.726 -7.149 1.00 93.50 192 ASP A C 1
ATOM 1528 O O . ASP A 1 192 ? -7.578 1.471 -8.178 1.00 93.50 192 ASP A O 1
ATOM 1532 N N . SER A 1 193 ? -7.830 1.227 -5.962 1.00 91.50 193 SER A N 1
ATOM 1533 C CA . SER A 1 193 ? -6.592 0.473 -5.706 1.00 91.50 193 SER A CA 1
ATOM 1534 C C . SER A 1 193 ? -6.379 -0.684 -6.687 1.00 91.50 193 SER A C 1
ATOM 1536 O O . SER A 1 193 ? -5.337 -0.754 -7.340 1.00 91.50 193 SER A O 1
ATOM 1538 N N . LYS A 1 194 ? -7.379 -1.566 -6.837 1.00 91.38 194 LYS A N 1
ATOM 1539 C CA . LYS A 1 194 ? -7.274 -2.759 -7.688 1.00 91.38 194 LYS A CA 1
ATOM 1540 C C . LYS A 1 194 ? -6.962 -2.388 -9.138 1.00 91.38 194 LYS A C 1
ATOM 1542 O O . LYS A 1 194 ? -6.063 -2.961 -9.754 1.00 91.38 194 LYS A O 1
ATOM 1547 N N . MET A 1 195 ? -7.695 -1.412 -9.670 1.00 95.44 195 MET A N 1
ATOM 1548 C CA . MET A 1 195 ? -7.512 -0.944 -11.041 1.00 95.44 195 MET A CA 1
ATOM 1549 C C . MET A 1 195 ? -6.161 -0.246 -11.213 1.00 95.44 195 MET A C 1
ATOM 1551 O O . MET A 1 195 ? -5.465 -0.513 -12.190 1.00 95.44 195 MET A O 1
ATOM 1555 N N . ASN A 1 196 ? -5.768 0.596 -10.256 1.00 96.75 196 ASN A N 1
ATOM 1556 C CA . ASN A 1 196 ? -4.499 1.314 -10.297 1.00 96.75 196 ASN A CA 1
ATOM 1557 C C . ASN A 1 196 ? -3.314 0.342 -10.260 1.00 96.75 196 ASN A C 1
ATOM 1559 O O . ASN A 1 196 ? -2.439 0.438 -11.114 1.00 96.75 196 ASN A O 1
ATOM 1563 N N . ILE A 1 197 ? -3.314 -0.649 -9.361 1.00 95.31 197 ILE A N 1
ATOM 1564 C CA . ILE A 1 197 ? -2.266 -1.681 -9.291 1.00 95.31 197 ILE A CA 1
ATOM 1565 C C . ILE A 1 197 ? -2.190 -2.471 -10.596 1.00 95.31 197 ILE A C 1
ATOM 1567 O O . ILE A 1 197 ? -1.102 -2.611 -11.154 1.00 95.31 197 ILE A O 1
ATOM 1571 N N . TYR A 1 198 ? -3.326 -2.948 -11.113 1.00 97.06 198 TYR A N 1
ATOM 1572 C CA . TYR A 1 198 ? -3.350 -3.693 -12.371 1.00 97.06 198 TYR A CA 1
ATOM 1573 C C . TYR A 1 198 ? -2.761 -2.878 -13.528 1.00 97.06 198 TYR A C 1
ATOM 1575 O O . TYR A 1 198 ? -1.877 -3.352 -14.244 1.00 97.06 198 TYR A O 1
ATOM 1583 N N . CYS A 1 199 ? -3.210 -1.631 -13.690 1.00 98.31 199 CYS A N 1
ATOM 1584 C CA . CYS A 1 199 ? -2.717 -0.737 -14.732 1.00 98.31 199 CYS A CA 1
ATOM 1585 C C . CYS A 1 199 ? -1.226 -0.423 -14.563 1.00 98.31 199 CYS A C 1
ATOM 1587 O O . CYS A 1 199 ? -0.495 -0.427 -15.552 1.00 98.31 199 CYS A O 1
ATOM 1589 N N . SER A 1 200 ? -0.758 -0.202 -13.333 1.00 98.12 200 SER A N 1
ATOM 1590 C CA . SER A 1 200 ? 0.650 0.073 -13.045 1.00 98.12 200 SER A CA 1
ATOM 1591 C C . SER A 1 200 ? 1.546 -1.126 -13.328 1.00 98.12 200 SER A C 1
ATOM 1593 O O . SER A 1 200 ? 2.581 -0.959 -13.968 1.00 98.12 200 SER A O 1
ATOM 1595 N N . VAL A 1 201 ? 1.143 -2.338 -12.932 1.00 98.00 201 VAL A N 1
ATOM 1596 C CA . VAL A 1 201 ? 1.880 -3.566 -13.272 1.00 98.00 201 VAL A CA 1
ATOM 1597 C C . VAL A 1 201 ? 1.901 -3.759 -14.781 1.00 98.00 201 VAL A C 1
ATOM 1599 O O . VAL A 1 201 ? 2.968 -3.967 -15.353 1.00 98.00 201 VAL A O 1
ATOM 1602 N N . LYS A 1 202 ? 0.754 -3.614 -15.452 1.00 98.31 202 LYS A N 1
ATOM 1603 C CA . LYS A 1 202 ? 0.681 -3.703 -16.912 1.00 98.31 202 LYS A CA 1
ATOM 1604 C C . LYS A 1 202 ? 1.632 -2.710 -17.580 1.00 98.31 202 LYS A C 1
ATOM 1606 O O . LYS A 1 202 ? 2.374 -3.096 -18.479 1.00 98.31 202 LYS A O 1
ATOM 1611 N N . PHE A 1 203 ? 1.669 -1.463 -17.114 1.00 98.56 203 PHE A N 1
ATOM 1612 C CA . PHE A 1 203 ? 2.594 -0.452 -17.622 1.00 98.56 203 PHE A CA 1
ATOM 1613 C C . PHE A 1 203 ? 4.062 -0.816 -17.352 1.00 98.56 203 PHE A C 1
ATOM 1615 O O . PHE A 1 203 ? 4.906 -0.653 -18.234 1.00 98.56 203 PHE A O 1
ATOM 1622 N N . ALA A 1 204 ? 4.369 -1.379 -16.181 1.00 98.25 204 ALA A N 1
ATOM 1623 C CA . ALA A 1 204 ? 5.716 -1.817 -15.819 1.00 98.25 204 ALA A CA 1
ATOM 1624 C C . ALA A 1 204 ? 6.260 -2.959 -16.700 1.00 98.25 204 ALA A C 1
ATOM 1626 O O . ALA A 1 204 ? 7.465 -3.200 -16.704 1.00 98.25 204 ALA A O 1
ATOM 1627 N N . THR A 1 205 ? 5.405 -3.629 -17.483 1.00 97.56 205 THR A N 1
ATOM 1628 C CA . THR A 1 205 ? 5.829 -4.638 -18.472 1.00 97.56 205 THR A CA 1
ATOM 1629 C C . THR A 1 205 ? 6.185 -4.062 -19.850 1.00 97.56 205 THR A C 1
ATOM 1631 O O . THR A 1 205 ? 6.638 -4.803 -20.722 1.00 97.56 205 THR A O 1
ATOM 1634 N N . THR A 1 206 ? 5.988 -2.757 -20.065 1.00 97.56 206 THR A N 1
ATOM 1635 C CA . THR A 1 206 ? 6.293 -2.078 -21.336 1.00 97.56 206 THR A CA 1
ATOM 1636 C C . THR A 1 206 ? 7.778 -1.714 -21.464 1.00 97.56 206 THR A C 1
ATOM 1638 O O . THR A 1 206 ? 8.566 -1.907 -20.541 1.00 97.56 206 THR A O 1
ATOM 1641 N N . ASP A 1 207 ? 8.161 -1.140 -22.608 1.00 95.62 207 ASP A N 1
ATOM 1642 C CA . ASP A 1 207 ? 9.514 -0.616 -22.857 1.00 95.62 207 ASP A CA 1
ATOM 1643 C C . ASP A 1 207 ? 9.616 0.910 -22.623 1.00 95.62 207 ASP A C 1
ATOM 1645 O O . ASP A 1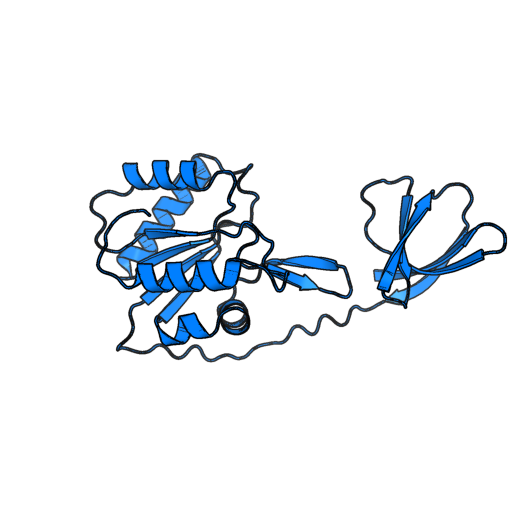 207 ? 10.512 1.585 -23.140 1.00 95.62 207 ASP A O 1
ATOM 1649 N N . TYR A 1 208 ? 8.678 1.491 -21.860 1.00 96.25 208 TYR A N 1
ATOM 1650 C CA . TYR A 1 208 ? 8.685 2.918 -21.530 1.00 96.25 208 TYR A CA 1
ATOM 1651 C C . TYR A 1 208 ? 9.613 3.219 -20.344 1.00 96.25 208 TYR A C 1
ATOM 1653 O O . TYR A 1 208 ? 9.206 3.257 -19.184 1.00 96.25 208 TYR A O 1
ATOM 1661 N N . ASN A 1 209 ? 10.888 3.455 -20.644 1.00 95.50 209 ASN A N 1
ATOM 1662 C CA . ASN A 1 209 ? 11.959 3.545 -19.647 1.00 95.50 209 ASN A CA 1
ATOM 1663 C C . ASN A 1 209 ? 12.069 4.937 -18.995 1.00 95.50 209 ASN A C 1
ATOM 1665 O O . ASN A 1 209 ? 13.038 5.688 -19.191 1.00 95.50 209 ASN A O 1
ATOM 1669 N N . ARG A 1 210 ? 11.028 5.314 -18.255 1.00 96.25 210 ARG A N 1
ATOM 1670 C CA . ARG A 1 210 ? 10.918 6.569 -17.503 1.00 96.25 210 ARG A CA 1
ATOM 1671 C C . ARG A 1 210 ? 10.241 6.320 -16.159 1.00 96.25 210 ARG A C 1
ATOM 1673 O O . ARG A 1 210 ? 9.603 5.288 -15.963 1.00 96.25 210 ARG A O 1
ATOM 1680 N N . VAL A 1 211 ? 10.390 7.297 -15.267 1.00 97.94 211 VAL A N 1
ATOM 1681 C CA . VAL A 1 211 ? 9.529 7.427 -14.092 1.00 97.94 211 VAL A CA 1
ATOM 1682 C C . VAL A 1 211 ? 8.194 8.007 -14.554 1.00 97.94 211 VAL A C 1
ATOM 1684 O O . VAL A 1 211 ? 8.194 9.024 -15.253 1.00 97.94 211 VAL A O 1
ATOM 1687 N N . VAL A 1 212 ? 7.092 7.352 -14.199 1.00 95.56 212 VAL A N 1
ATOM 1688 C CA . VAL A 1 212 ? 5.714 7.774 -14.498 1.00 95.56 212 VAL A CA 1
ATOM 1689 C C . VAL A 1 212 ? 4.821 7.684 -13.276 1.00 95.56 212 VAL A C 1
ATOM 1691 O O . VAL A 1 212 ? 5.102 6.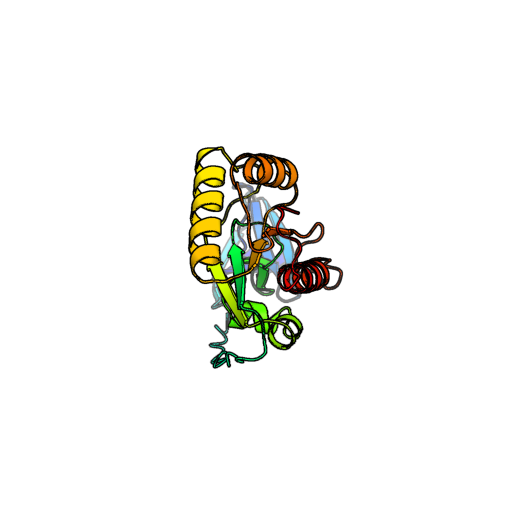831 -12.404 1.00 95.56 212 VAL A O 1
#

Sequence (212 aa):
MKRIRIRKGDHIYEGIEMPSVEEDYIVLKLDNGYNIGFRREGIDIEAIGEFEGHSKKIEWKAETKYRKDLRDVAILGTGGTIASKIDYTTGAVYPAFSPEELEAMVPEIFEIANIYPREIFQILSENMDVDKWIKIGKTVVEEMNRGRGVVIAHGTDTMHYTASFLSFTLKNLNLPVVLTGSQRSSDRPSSDSKMNIYCSVKFATTDYNRVV